Protein AF-A0A3M6V7F7-F1 (afdb_monomer)

InterPro domains:
  IPR000718 Peptidase M13 [PS51885] (1-190)
  IPR000718 Peptidase M13 [PTHR11733] (22-190)
  IPR018497 Peptidase M13, C-terminal domain [PF01431] (61-186)
  IPR018497 Peptidase M13, C-terminal domain [PR00786] (52-64)
  IPR018497 Peptidase M13, C-terminal domain [PR00786] (70-82)
  IPR018497 Peptidase M13, C-terminal domain [PR00786] (91-107)
  IPR018497 Peptidase M13, C-terminal domain [PR00786] (169-180)
  IPR024079 Metallopeptidase, catalytic domain superfamily [G3DSA:3.40.390.10] (6-190)

Sequence (190 aa):
MTNLIGYSTVSENFPYKLRGDALLADNMRIIMEHLFYRSVEQIGGLVNRNEWIETGAEAGAYYNPQMNQIVLPAGILQSPCFALEHHPARNFASTGHTIGHELIHGFDASGRYYDGDGNLRNWWSNDTANKFSQRADCFVKQYNSFAATSDVDQDKVLGYVDGSFTLNENIADNGGLKLSFNAYQTYMNK

Secondary structure (DSSP, 8-state):
-EEEEE--SSPP-------TTS-HHHHHHHHHHHHHHHHHHTTTS---TT--SS-TT-S--EEETTTTEEEEEGGGSSTTT--TTS-HHHHIIIIIHHHHHHHHHTTSTTGGGB-TTS-B---S-HHHHHHHHHHHHHHHHHHTTPEEE-SS-TT-EEEE--TTTTHHHHHHHHHHHHHHHHHHHHHHT-

Structure (mmCIF, N/CA/C/O backbone):
data_AF-A0A3M6V7F7-F1
#
_entry.id   AF-A0A3M6V7F7-F1
#
loop_
_atom_site.group_PDB
_atom_site.id
_atom_site.type_symbol
_atom_site.label_atom_id
_atom_site.label_alt_id
_atom_site.label_comp_id
_atom_site.label_asym_id
_atom_site.label_entity_id
_atom_site.label_seq_id
_atom_site.pdbx_PDB_ins_code
_atom_site.Cartn_x
_atom_site.Cartn_y
_atom_site.Cartn_z
_atom_site.occupancy
_atom_site.B_iso_or_equiv
_atom_site.auth_seq_id
_atom_site.auth_comp_id
_atom_site.auth_asym_id
_atom_site.auth_atom_id
_atom_site.pdbx_PDB_model_num
ATOM 1 N N . MET A 1 1 ? -11.724 3.546 -9.809 1.00 85.38 1 MET A N 1
ATOM 2 C CA . MET A 1 1 ? -10.586 2.742 -9.350 1.00 85.38 1 MET A CA 1
ATOM 3 C C . MET A 1 1 ? -10.331 1.629 -10.349 1.00 85.38 1 MET A C 1
ATOM 5 O O . MET A 1 1 ? -11.277 0.938 -10.720 1.00 85.38 1 MET A O 1
ATOM 9 N N . THR A 1 2 ? -9.099 1.529 -10.833 1.00 90.62 2 THR A N 1
ATOM 10 C CA . THR A 1 2 ? -8.638 0.519 -11.798 1.00 90.62 2 THR A CA 1
ATOM 11 C C . THR A 1 2 ? -7.978 -0.638 -11.049 1.00 90.62 2 THR A C 1
ATOM 13 O O . THR A 1 2 ? -7.318 -0.402 -10.044 1.00 90.62 2 THR A O 1
ATOM 16 N N . ASN A 1 3 ? -8.116 -1.874 -11.536 1.00 92.38 3 ASN A N 1
ATOM 17 C CA . ASN A 1 3 ? -7.538 -3.056 -10.888 1.00 92.38 3 ASN A CA 1
ATOM 18 C C . ASN A 1 3 ? -6.553 -3.736 -11.841 1.00 92.38 3 ASN A C 1
ATOM 20 O O . ASN A 1 3 ? -6.941 -4.096 -12.954 1.00 92.38 3 ASN A O 1
ATOM 24 N N . LEU A 1 4 ? -5.311 -3.942 -11.405 1.00 93.50 4 LEU A N 1
ATOM 25 C CA . LEU A 1 4 ? -4.300 -4.696 -12.148 1.00 93.50 4 LEU A CA 1
ATOM 26 C C . LEU A 1 4 ? -3.922 -5.955 -11.370 1.00 93.50 4 LEU A C 1
ATOM 28 O O . LEU A 1 4 ? -3.659 -5.889 -10.174 1.00 93.50 4 LEU A O 1
ATOM 32 N N . ILE A 1 5 ? -3.937 -7.113 -12.030 1.00 95.94 5 ILE A N 1
ATOM 33 C CA . ILE A 1 5 ? -3.812 -8.415 -11.363 1.00 95.94 5 ILE A CA 1
ATOM 34 C C . ILE A 1 5 ? -2.820 -9.287 -12.134 1.00 95.94 5 ILE A C 1
ATOM 36 O O . ILE A 1 5 ? -2.923 -9.423 -13.353 1.00 95.94 5 ILE A O 1
ATOM 40 N N . GLY A 1 6 ? -1.877 -9.901 -11.423 1.00 95.94 6 GLY A N 1
ATOM 41 C CA . GLY A 1 6 ? -0.860 -10.784 -11.980 1.00 95.94 6 GLY A CA 1
ATOM 42 C C . GLY A 1 6 ? 0.363 -10.024 -12.483 1.00 95.94 6 GLY A C 1
ATOM 43 O O . GLY A 1 6 ? 1.336 -9.855 -11.755 1.00 95.94 6 GLY A O 1
ATOM 44 N N . TYR A 1 7 ? 0.355 -9.604 -13.745 1.00 93.88 7 TYR A N 1
ATOM 45 C CA . TYR A 1 7 ? 1.536 -9.020 -14.382 1.00 93.88 7 TYR A CA 1
ATOM 46 C C . TYR A 1 7 ? 1.175 -7.996 -15.462 1.00 93.88 7 TYR A C 1
ATOM 48 O O . 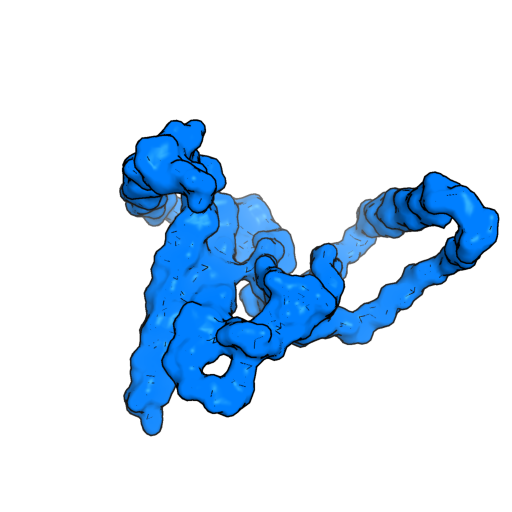TYR A 1 7 ? 0.081 -8.018 -16.031 1.00 93.88 7 TYR A O 1
ATOM 56 N N . SER A 1 8 ? 2.125 -7.108 -15.767 1.00 91.44 8 SER A N 1
ATOM 57 C CA . SER A 1 8 ? 2.001 -6.157 -16.872 1.00 91.44 8 SER A CA 1
ATOM 58 C C . SER A 1 8 ? 1.949 -6.877 -18.218 1.00 91.44 8 SER A C 1
ATOM 60 O O . SER A 1 8 ? 2.805 -7.700 -18.533 1.00 91.44 8 SER A O 1
ATOM 62 N N . THR A 1 9 ? 0.974 -6.529 -19.054 1.00 88.25 9 THR A N 1
ATOM 63 C CA . THR A 1 9 ? 0.890 -7.014 -20.441 1.00 88.25 9 THR A CA 1
ATOM 64 C C . THR A 1 9 ? 1.810 -6.249 -21.394 1.00 88.25 9 THR A C 1
ATOM 66 O O . THR A 1 9 ? 1.918 -6.606 -22.568 1.00 88.25 9 THR A O 1
ATOM 69 N N . VAL A 1 10 ? 2.476 -5.200 -20.907 1.00 85.81 10 VAL A N 1
ATOM 70 C CA . VAL A 1 10 ? 3.432 -4.403 -21.673 1.00 85.81 10 VAL A CA 1
ATOM 71 C C . VAL A 1 10 ? 4.816 -5.026 -21.536 1.00 85.81 10 VAL A C 1
ATOM 73 O O . VAL A 1 10 ? 5.321 -5.194 -20.429 1.00 85.81 10 VAL A O 1
ATOM 76 N N . SER A 1 11 ? 5.443 -5.348 -22.668 1.00 81.56 11 SER A N 1
ATOM 77 C CA . SER A 1 11 ? 6.836 -5.796 -22.679 1.00 81.56 11 SER A CA 1
ATOM 78 C C . SER A 1 11 ? 7.758 -4.628 -22.355 1.00 81.56 11 SER A C 1
ATOM 80 O O . SER A 1 11 ? 7.724 -3.603 -23.036 1.00 81.56 11 SER A O 1
ATOM 82 N N . GLU A 1 12 ? 8.635 -4.812 -21.375 1.00 81.50 12 GLU A N 1
ATOM 83 C CA . GLU A 1 12 ? 9.743 -3.890 -21.157 1.00 81.50 12 GLU A CA 1
ATOM 84 C C . GLU A 1 12 ? 10.876 -4.178 -22.144 1.00 81.50 12 GLU A C 1
ATOM 86 O O . GLU A 1 12 ? 11.135 -5.327 -22.512 1.00 81.50 12 GLU A O 1
ATOM 91 N N . ASN A 1 13 ? 11.536 -3.117 -22.597 1.00 85.00 13 ASN A N 1
ATOM 92 C CA . ASN A 1 13 ? 12.696 -3.201 -23.468 1.00 85.00 13 ASN A CA 1
ATOM 93 C C . ASN A 1 13 ? 13.911 -2.653 -22.722 1.00 85.00 13 ASN A C 1
ATOM 95 O O . ASN A 1 13 ? 13.896 -1.507 -22.280 1.00 85.00 13 ASN A O 1
ATOM 99 N N . PHE A 1 14 ? 14.968 -3.456 -22.631 1.00 90.19 14 PHE A N 1
ATOM 100 C CA . PHE A 1 14 ? 16.231 -3.077 -22.007 1.00 90.19 14 PHE A CA 1
ATOM 101 C C . PHE A 1 14 ? 17.299 -2.945 -23.100 1.00 90.19 14 PHE A C 1
ATOM 103 O O . PHE A 1 14 ? 17.910 -3.942 -23.489 1.00 90.19 14 PHE A O 1
ATOM 110 N N . PRO A 1 15 ? 17.539 -1.732 -23.634 1.00 92.44 15 PRO A N 1
ATOM 111 C CA . PRO A 1 15 ? 18.397 -1.512 -24.799 1.00 92.44 15 PRO A CA 1
ATOM 112 C C . PRO A 1 15 ? 19.898 -1.540 -24.453 1.00 92.44 15 PRO A C 1
ATOM 114 O O . PRO A 1 15 ? 20.706 -0.893 -25.116 1.00 92.44 15 PRO A O 1
ATOM 117 N N . TYR A 1 16 ? 20.291 -2.267 -23.407 1.00 93.94 16 TYR A N 1
ATOM 118 C CA . TYR A 1 16 ? 21.667 -2.364 -22.930 1.00 93.94 16 TYR A CA 1
ATOM 119 C C . TYR A 1 16 ? 22.090 -3.821 -22.741 1.00 93.94 16 TYR A C 1
ATOM 121 O O . TYR A 1 16 ? 21.273 -4.725 -22.580 1.00 93.94 16 TYR A O 1
ATOM 129 N N . LY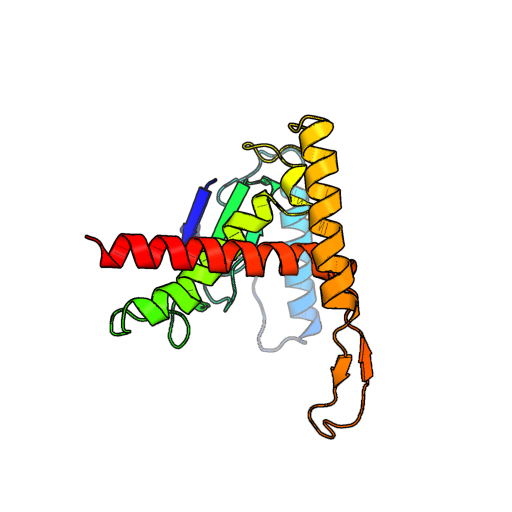S A 1 17 ? 23.404 -4.054 -22.764 1.00 94.81 17 LYS A N 1
ATOM 130 C CA . LYS A 1 17 ? 24.000 -5.373 -22.535 1.00 94.81 17 LYS A CA 1
ATOM 131 C C . LYS A 1 17 ? 24.828 -5.343 -21.264 1.00 94.81 17 LYS A C 1
ATOM 133 O O . LYS A 1 17 ? 25.751 -4.540 -21.149 1.00 94.81 17 LYS A O 1
ATOM 138 N N . LEU A 1 18 ? 24.513 -6.245 -20.343 1.00 96.38 18 LEU A N 1
ATOM 139 C CA . LEU A 1 18 ? 25.333 -6.497 -19.165 1.00 96.38 18 LEU A CA 1
ATOM 140 C C . LEU A 1 18 ? 26.423 -7.511 -19.506 1.00 96.38 18 LEU A C 1
ATOM 142 O O . LEU A 1 18 ? 26.241 -8.379 -20.363 1.00 96.38 18 LEU A O 1
ATOM 146 N N . ARG A 1 19 ? 27.564 -7.394 -18.833 1.00 96.62 19 ARG A N 1
ATOM 147 C CA . ARG A 1 19 ? 28.724 -8.258 -19.051 1.00 96.62 19 ARG A CA 1
ATOM 148 C C . ARG A 1 19 ? 29.002 -9.093 -17.810 1.00 96.62 19 ARG A C 1
ATOM 150 O O . ARG A 1 19 ? 29.191 -8.537 -16.732 1.00 96.62 19 ARG A O 1
ATOM 157 N N . GLY A 1 20 ? 29.035 -10.417 -17.965 1.00 96.69 20 GLY A N 1
ATOM 158 C CA . GLY A 1 20 ? 29.302 -11.344 -16.857 1.00 96.69 20 GLY A CA 1
ATOM 159 C C . GLY A 1 20 ? 30.744 -11.297 -16.339 1.00 96.69 20 GLY A C 1
ATOM 160 O O . GLY A 1 20 ? 30.995 -11.713 -15.216 1.00 96.69 20 GLY A O 1
ATOM 161 N N . ASP A 1 21 ? 31.677 -10.774 -17.140 1.00 96.94 21 ASP A N 1
ATOM 162 C CA . ASP A 1 21 ? 33.097 -10.600 -16.811 1.00 96.94 21 ASP A CA 1
ATOM 163 C C . ASP A 1 21 ? 33.439 -9.192 -16.284 1.00 96.94 21 ASP A C 1
ATOM 165 O O . ASP A 1 21 ? 34.589 -8.925 -15.939 1.00 96.94 21 ASP A O 1
ATOM 169 N N . ALA A 1 22 ? 32.468 -8.273 -16.239 1.00 96.88 22 ALA A N 1
ATOM 170 C CA . ALA A 1 22 ? 32.670 -6.911 -15.749 1.00 96.88 22 ALA A CA 1
ATOM 171 C C . ALA A 1 22 ? 32.524 -6.811 -14.225 1.00 96.88 22 ALA A C 1
ATOM 173 O O . ALA A 1 22 ? 31.894 -7.651 -13.580 1.00 96.88 22 ALA A O 1
ATOM 174 N N . LEU A 1 23 ? 33.052 -5.728 -13.647 1.00 97.75 23 LEU A N 1
ATOM 175 C CA . LEU A 1 23 ? 32.772 -5.398 -12.253 1.00 97.75 23 LEU A CA 1
ATOM 176 C C . LEU A 1 23 ? 31.276 -5.114 -12.081 1.00 97.75 23 LEU A C 1
ATOM 178 O O . LEU A 1 23 ? 30.647 -4.483 -12.933 1.00 97.75 23 LEU A O 1
ATOM 182 N N . LEU A 1 24 ? 30.714 -5.511 -10.935 1.00 97.50 24 LEU A N 1
ATOM 183 C CA . LEU A 1 24 ? 29.312 -5.237 -10.606 1.00 97.50 24 LEU A CA 1
ATOM 184 C C . LEU A 1 24 ? 28.980 -3.742 -10.743 1.00 97.50 24 LEU A C 1
ATOM 186 O O . LEU A 1 24 ? 27.943 -3.393 -11.299 1.00 97.50 24 LEU A O 1
ATOM 190 N N . ALA A 1 25 ? 29.893 -2.867 -10.310 1.00 98.00 25 ALA A N 1
ATOM 191 C CA . ALA A 1 25 ? 29.731 -1.419 -10.399 1.00 98.00 25 ALA A CA 1
ATOM 192 C C . ALA A 1 25 ? 29.558 -0.912 -11.844 1.00 98.00 25 ALA A C 1
ATOM 194 O O . ALA A 1 25 ? 28.788 0.020 -12.070 1.00 98.00 25 ALA A O 1
ATOM 195 N N . ASP A 1 26 ? 30.212 -1.539 -12.828 1.00 97.88 26 ASP A N 1
ATOM 196 C CA . ASP A 1 26 ? 30.065 -1.156 -14.235 1.00 97.88 26 ASP A CA 1
ATOM 197 C C . ASP A 1 26 ? 28.666 -1.493 -14.754 1.00 97.88 26 ASP A C 1
ATOM 199 O O . ASP A 1 26 ? 28.012 -0.654 -15.372 1.00 97.88 26 ASP A O 1
ATOM 203 N N . ASN A 1 27 ? 28.181 -2.701 -14.451 1.00 97.94 27 ASN A N 1
ATOM 204 C CA . ASN A 1 27 ? 26.827 -3.124 -14.808 1.00 97.94 27 ASN A CA 1
ATOM 205 C C . ASN A 1 27 ? 25.765 -2.275 -14.085 1.00 97.94 27 ASN A C 1
ATOM 207 O O . ASN A 1 27 ? 24.790 -1.858 -14.707 1.00 97.94 27 ASN A O 1
ATOM 211 N N . MET A 1 28 ? 25.967 -1.961 -12.801 1.00 97.69 28 MET A N 1
ATOM 212 C CA . MET A 1 28 ? 25.067 -1.080 -12.047 1.00 97.69 28 MET A CA 1
ATOM 213 C C . MET A 1 28 ? 25.021 0.328 -12.640 1.00 97.69 28 MET A C 1
ATOM 215 O O . MET A 1 28 ? 23.940 0.892 -12.764 1.00 97.69 28 MET A O 1
ATOM 219 N N . ARG A 1 29 ? 26.164 0.887 -13.058 1.00 97.75 29 ARG A N 1
ATOM 220 C CA . ARG A 1 29 ? 26.208 2.204 -13.706 1.00 97.75 29 ARG A CA 1
ATOM 221 C C . ARG A 1 29 ? 25.360 2.237 -14.978 1.00 97.75 29 ARG A C 1
ATOM 223 O O . ARG A 1 29 ? 24.594 3.178 -15.144 1.00 97.75 29 ARG A O 1
ATOM 230 N N . ILE A 1 30 ? 25.449 1.204 -15.821 1.00 97.31 30 ILE A N 1
ATOM 231 C CA . ILE A 1 30 ? 24.635 1.077 -17.044 1.00 97.31 30 ILE A CA 1
ATOM 232 C C . ILE A 1 30 ? 23.136 1.078 -16.710 1.00 97.31 30 ILE A C 1
ATOM 234 O O . ILE A 1 30 ? 22.363 1.793 -17.345 1.00 97.31 30 ILE A O 1
ATOM 238 N N . ILE A 1 31 ? 22.726 0.302 -15.700 1.00 96.25 31 ILE A N 1
ATOM 239 C CA . ILE A 1 31 ? 21.320 0.218 -15.274 1.00 96.25 31 ILE A CA 1
ATOM 240 C C . ILE A 1 31 ? 20.837 1.573 -14.750 1.00 96.25 31 ILE A C 1
ATOM 242 O O . ILE A 1 31 ? 19.797 2.063 -15.182 1.00 96.25 31 ILE A O 1
ATOM 246 N N . MET A 1 32 ? 21.597 2.201 -13.850 1.00 96.88 32 MET A N 1
ATOM 247 C CA . MET A 1 32 ? 21.218 3.483 -13.249 1.00 96.88 32 MET A CA 1
ATOM 248 C C . MET A 1 32 ? 21.133 4.603 -14.289 1.00 96.88 32 MET A C 1
ATOM 250 O O . MET A 1 32 ? 20.220 5.423 -14.225 1.00 96.88 32 MET A O 1
ATOM 254 N N . GLU A 1 33 ? 22.042 4.622 -15.265 1.00 96.56 33 GLU A N 1
ATOM 255 C CA . GLU A 1 33 ? 22.004 5.573 -16.377 1.00 96.56 33 GLU A CA 1
ATOM 256 C C . GLU A 1 33 ? 20.747 5.378 -17.237 1.00 96.56 33 GLU A C 1
ATOM 258 O O . GLU A 1 33 ? 20.043 6.344 -17.530 1.00 96.56 33 GLU A O 1
ATOM 263 N N . HIS A 1 34 ? 20.402 4.130 -17.572 1.00 95.31 34 HIS A N 1
ATOM 264 C CA . HIS A 1 34 ? 19.172 3.832 -18.306 1.00 95.31 34 HIS A CA 1
ATOM 265 C C . HIS A 1 34 ? 17.910 4.251 -17.536 1.00 95.31 34 HIS A C 1
ATOM 267 O O . HIS A 1 34 ? 17.039 4.903 -18.110 1.00 95.31 34 HIS A O 1
ATOM 273 N N . LEU A 1 35 ? 17.812 3.911 -16.245 1.00 94.06 35 LEU A N 1
ATOM 274 C CA . LEU A 1 35 ? 16.662 4.276 -15.409 1.00 94.06 35 LEU A CA 1
ATOM 275 C C . LEU A 1 35 ? 16.512 5.795 -15.278 1.00 94.06 35 LEU A C 1
ATOM 277 O O . LEU A 1 35 ? 15.396 6.308 -15.319 1.00 94.06 35 LEU A O 1
ATOM 281 N N . PHE A 1 36 ? 17.627 6.522 -15.168 1.00 96.12 36 PHE A N 1
ATOM 282 C CA . PHE A 1 36 ? 17.612 7.980 -15.148 1.00 96.12 36 PHE A CA 1
ATOM 283 C C . PHE A 1 36 ? 17.034 8.555 -16.446 1.00 96.12 36 PHE A C 1
ATOM 285 O O . PHE A 1 36 ? 16.079 9.330 -16.395 1.00 96.12 36 PHE A O 1
ATOM 292 N N . TYR A 1 37 ? 17.569 8.161 -17.607 1.00 95.38 37 TYR A N 1
ATOM 293 C CA . TYR A 1 37 ? 17.092 8.693 -18.885 1.00 95.38 37 TYR A CA 1
ATOM 294 C C . TYR A 1 37 ? 15.646 8.288 -19.186 1.00 95.38 37 TYR A C 1
ATOM 296 O O . TYR A 1 37 ? 14.883 9.143 -19.625 1.00 95.38 37 TYR A O 1
ATOM 304 N N . ARG A 1 38 ? 15.229 7.056 -18.856 1.00 91.88 38 ARG A N 1
ATOM 305 C CA . ARG A 1 38 ? 13.825 6.619 -18.971 1.00 91.88 38 ARG A CA 1
ATOM 306 C C . ARG A 1 38 ? 12.886 7.546 -18.193 1.00 91.88 38 ARG A C 1
ATOM 308 O O . ARG A 1 38 ? 11.866 7.959 -18.733 1.00 91.88 38 ARG A O 1
ATOM 315 N N . SER A 1 39 ? 13.233 7.908 -16.957 1.00 92.75 39 SER A N 1
ATOM 316 C CA . SER A 1 39 ? 12.431 8.837 -16.146 1.00 92.75 39 SER A CA 1
ATOM 317 C C . SER A 1 39 ? 12.417 10.258 -16.718 1.00 92.75 39 SER A C 1
ATOM 319 O O . SER A 1 39 ? 11.383 10.922 -16.707 1.00 92.75 39 SER A O 1
ATOM 321 N N . VAL A 1 40 ? 13.548 10.739 -17.245 1.00 96.31 40 VAL A N 1
ATOM 322 C CA . VAL A 1 40 ? 13.635 12.074 -17.863 1.00 96.31 40 VAL A CA 1
ATOM 323 C C . VAL A 1 40 ? 12.811 12.153 -19.153 1.00 96.31 40 VAL A C 1
ATOM 325 O O . VAL A 1 40 ? 12.141 13.158 -19.379 1.00 96.31 40 VAL A O 1
ATOM 328 N N . GLU A 1 41 ? 12.803 11.103 -19.975 1.00 93.81 41 GLU A N 1
ATOM 329 C CA . GLU A 1 41 ? 12.034 11.035 -21.228 1.00 93.81 41 GLU A CA 1
ATOM 330 C C . GLU A 1 41 ? 10.513 11.103 -21.020 1.00 93.81 41 GLU A C 1
ATOM 332 O O . GLU A 1 41 ? 9.784 11.491 -21.933 1.00 93.81 41 GLU A O 1
ATOM 337 N N . GLN A 1 42 ? 10.018 10.774 -19.823 1.00 92.31 42 GLN A N 1
ATOM 338 C CA . GLN A 1 42 ? 8.595 10.896 -19.491 1.00 92.31 42 GLN A CA 1
ATOM 339 C C . GLN A 1 42 ? 8.147 12.357 -19.302 1.00 92.31 42 GLN A C 1
ATOM 341 O O . GLN A 1 42 ? 6.951 12.652 -19.383 1.00 92.31 42 GLN A O 1
ATOM 346 N N . ILE A 1 43 ? 9.072 13.295 -19.062 1.00 95.69 43 ILE A N 1
ATOM 347 C CA . ILE A 1 43 ? 8.742 14.702 -18.805 1.00 95.69 43 ILE A CA 1
ATOM 348 C C . ILE A 1 43 ? 8.124 15.339 -20.056 1.00 95.69 43 ILE A C 1
ATOM 350 O O . ILE A 1 43 ? 8.705 15.339 -21.138 1.00 95.69 43 ILE A O 1
ATOM 354 N N . GLY A 1 44 ? 6.937 15.930 -19.895 1.00 95.75 44 GLY A N 1
ATOM 355 C CA . GLY A 1 44 ? 6.175 16.533 -20.995 1.00 95.75 44 GLY A CA 1
ATOM 356 C C . GLY A 1 44 ? 5.371 15.529 -21.830 1.00 95.75 44 GLY A C 1
ATOM 357 O O . GLY A 1 44 ? 4.618 15.947 -22.709 1.00 95.75 44 GLY A O 1
ATOM 358 N N . GLY A 1 45 ? 5.491 14.229 -21.543 1.00 93.94 45 GLY A N 1
ATOM 359 C CA . GLY A 1 45 ? 4.660 13.175 -22.113 1.00 93.94 45 GLY A CA 1
ATOM 360 C C . GLY A 1 45 ? 3.309 13.019 -21.409 1.00 93.94 45 GLY A C 1
ATOM 361 O O . GLY A 1 45 ? 3.012 13.662 -20.401 1.00 93.94 45 GLY A O 1
ATOM 362 N N . LEU A 1 46 ? 2.470 12.134 -21.954 1.00 92.06 46 LEU A N 1
ATOM 363 C CA . LEU A 1 46 ? 1.226 11.722 -21.306 1.00 92.06 46 LEU A CA 1
ATOM 364 C C . LEU A 1 46 ? 1.504 10.671 -20.230 1.00 92.06 46 LEU A C 1
ATOM 366 O O . LEU A 1 46 ? 2.344 9.791 -20.402 1.00 92.06 46 LEU A O 1
ATOM 370 N N . VAL A 1 47 ? 0.726 10.725 -19.152 1.00 89.62 47 VAL A N 1
ATOM 371 C CA . VAL A 1 47 ? 0.778 9.740 -18.071 1.00 89.62 47 VAL A CA 1
ATOM 372 C C . VAL A 1 47 ? 0.240 8.390 -18.551 1.00 89.62 47 VAL A C 1
ATOM 374 O O . VAL A 1 47 ? -0.917 8.288 -18.972 1.00 89.62 47 VAL A O 1
ATOM 377 N N . ASN A 1 48 ? 1.051 7.336 -18.435 1.00 87.94 48 ASN A N 1
ATOM 378 C CA . ASN A 1 48 ? 0.606 5.967 -18.671 1.00 87.94 48 ASN A CA 1
ATOM 379 C C . ASN A 1 48 ? -0.114 5.411 -17.432 1.00 87.94 48 ASN A C 1
ATOM 381 O O . ASN A 1 48 ? 0.510 4.921 -16.497 1.00 87.94 48 ASN A O 1
ATOM 385 N N . ARG A 1 49 ? -1.450 5.427 -17.443 1.00 86.94 49 ARG A N 1
ATOM 386 C CA . ARG A 1 49 ? -2.278 4.931 -16.324 1.00 86.94 49 ARG A CA 1
ATOM 387 C C . ARG A 1 49 ? -2.287 3.402 -16.153 1.00 86.94 49 ARG A C 1
ATOM 389 O O . ARG A 1 49 ? -2.902 2.903 -15.214 1.00 86.94 49 ARG A O 1
ATOM 396 N N . ASN A 1 50 ? -1.631 2.665 -17.050 1.00 87.19 50 ASN A N 1
ATOM 397 C CA . ASN A 1 50 ? -1.468 1.210 -16.971 1.00 87.19 50 ASN A CA 1
ATOM 398 C C . ASN A 1 50 ? -0.046 0.801 -16.547 1.00 87.19 50 ASN A C 1
ATOM 400 O O . ASN A 1 50 ? 0.292 -0.379 -16.627 1.00 87.19 50 ASN A O 1
ATOM 404 N N . GLU A 1 51 ? 0.803 1.759 -16.167 1.00 88.06 51 GLU A N 1
ATOM 405 C CA . GLU A 1 51 ? 2.155 1.474 -15.691 1.00 88.06 51 GLU A CA 1
ATOM 406 C C . GLU A 1 51 ? 2.125 0.827 -14.302 1.00 88.06 51 GLU A C 1
ATOM 408 O O . GLU A 1 51 ? 1.376 1.239 -13.417 1.00 88.06 51 GLU A O 1
ATOM 413 N N . TRP A 1 52 ? 2.955 -0.199 -14.131 1.00 92.38 52 TRP A N 1
ATOM 414 C CA . TRP A 1 52 ? 3.179 -0.860 -12.853 1.00 92.38 52 TRP A CA 1
ATOM 415 C C . TRP A 1 52 ? 4.415 -0.246 -12.191 1.00 92.38 52 TRP A C 1
ATOM 417 O O . TRP A 1 52 ? 5.402 0.021 -12.875 1.00 92.38 52 TRP A O 1
ATOM 427 N N . ILE A 1 53 ? 4.373 -0.045 -10.874 1.00 89.38 53 ILE A N 1
ATOM 428 C CA . ILE A 1 53 ? 5.529 0.421 -10.090 1.00 89.38 53 ILE A CA 1
ATOM 429 C C . ILE A 1 53 ? 6.404 -0.771 -9.676 1.00 89.38 53 ILE A C 1
ATOM 431 O O . ILE A 1 53 ? 7.616 -0.638 -9.529 1.00 89.38 53 ILE A O 1
ATOM 435 N N . GLU A 1 54 ? 5.793 -1.949 -9.544 1.00 90.00 54 GLU A N 1
ATOM 436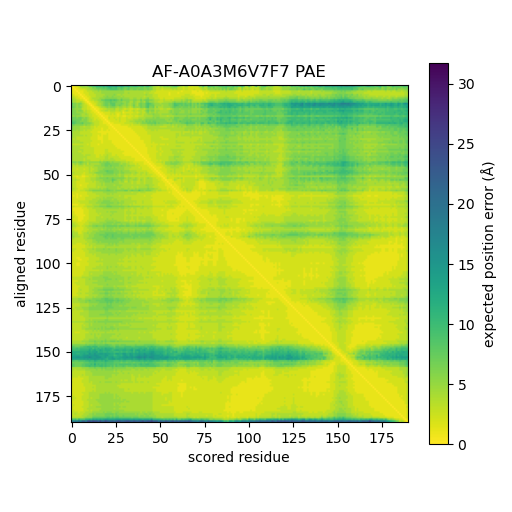 C CA . GLU A 1 54 ? 6.445 -3.186 -9.122 1.00 90.00 54 GLU A CA 1
ATOM 437 C C . GLU A 1 54 ? 6.308 -4.281 -10.183 1.00 90.00 54 GLU A C 1
ATOM 439 O O . GLU A 1 54 ? 5.432 -4.252 -11.051 1.00 90.00 54 GLU A O 1
ATOM 444 N N . THR A 1 55 ? 7.187 -5.281 -10.116 1.00 92.06 55 THR A N 1
ATOM 445 C CA . THR A 1 55 ? 7.131 -6.427 -11.030 1.00 92.06 55 THR A CA 1
ATOM 446 C C . THR A 1 55 ? 6.037 -7.411 -10.616 1.00 92.06 55 THR A C 1
ATOM 448 O O . THR A 1 55 ? 5.673 -7.506 -9.448 1.00 92.06 55 THR A O 1
ATOM 451 N N . GLY A 1 56 ? 5.575 -8.247 -11.552 1.00 94.12 56 GLY A N 1
ATOM 452 C CA . GLY A 1 56 ? 4.624 -9.320 -11.235 1.00 94.12 56 GLY A CA 1
ATOM 453 C C . GLY A 1 56 ? 5.163 -10.387 -10.267 1.00 94.12 56 GLY A C 1
ATOM 454 O O . GLY A 1 56 ? 4.380 -11.187 -9.762 1.00 94.12 56 GLY A O 1
ATOM 455 N N . ALA A 1 57 ? 6.476 -10.418 -10.012 1.00 95.19 57 ALA A N 1
ATOM 456 C CA . ALA A 1 57 ? 7.102 -11.349 -9.074 1.00 95.19 57 ALA A CA 1
ATOM 457 C C . ALA A 1 57 ? 7.050 -10.869 -7.613 1.00 95.19 57 ALA A C 1
ATOM 459 O O . ALA A 1 57 ? 7.394 -11.645 -6.723 1.00 95.19 57 ALA A O 1
ATOM 460 N N . GLU A 1 58 ? 6.637 -9.624 -7.368 1.00 95.81 58 GLU A N 1
ATOM 461 C CA . GLU A 1 58 ? 6.591 -9.049 -6.027 1.00 95.81 58 GLU A CA 1
ATOM 462 C C . GLU A 1 58 ? 5.580 -9.783 -5.136 1.00 95.81 58 GLU A C 1
ATOM 464 O O . GLU A 1 58 ? 4.491 -10.161 -5.577 1.00 95.81 58 GLU A O 1
ATOM 469 N N . ALA A 1 59 ? 5.942 -10.001 -3.873 1.00 94.44 59 ALA A N 1
ATOM 470 C CA . ALA A 1 59 ? 5.093 -10.672 -2.890 1.00 94.44 59 ALA A CA 1
ATOM 471 C C . ALA A 1 59 ? 4.355 -9.639 -2.027 1.00 94.44 59 ALA A C 1
ATOM 473 O O . ALA A 1 59 ? 4.335 -9.734 -0.801 1.00 94.44 59 ALA A O 1
ATOM 474 N N . GLY A 1 60 ? 3.761 -8.649 -2.691 1.00 93.38 60 GLY A N 1
ATOM 475 C CA . GLY A 1 60 ? 3.078 -7.515 -2.082 1.00 93.38 60 GLY A CA 1
ATOM 476 C C . GLY A 1 60 ? 1.807 -7.136 -2.834 1.00 93.38 60 GLY A C 1
ATOM 477 O O . GLY A 1 60 ? 1.355 -7.844 -3.734 1.00 93.38 60 GLY A O 1
ATOM 478 N N . ALA A 1 61 ? 1.220 -6.018 -2.443 1.00 97.19 61 ALA A N 1
ATOM 479 C CA . ALA A 1 61 ? 0.167 -5.324 -3.165 1.00 97.19 61 ALA A CA 1
ATOM 4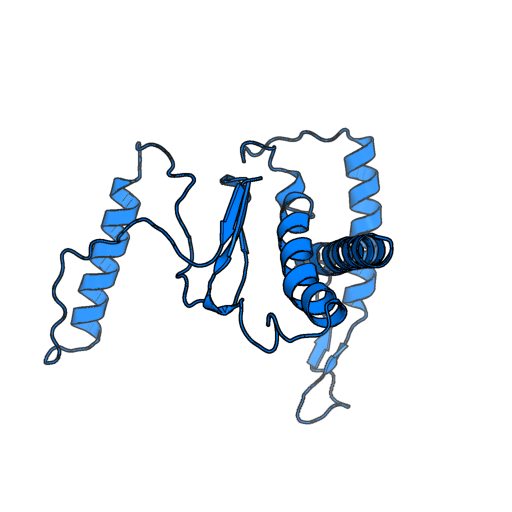80 C C . ALA A 1 61 ? 0.340 -3.827 -2.897 1.00 97.19 61 ALA A C 1
ATOM 482 O O . ALA A 1 61 ? 1.023 -3.450 -1.945 1.00 97.19 61 ALA A O 1
ATOM 483 N N . TYR A 1 62 ? -0.239 -2.987 -3.751 1.00 97.06 62 TYR A N 1
ATOM 484 C CA . TYR A 1 62 ? -0.190 -1.549 -3.520 1.00 97.06 62 TYR A CA 1
ATOM 485 C C . TYR A 1 62 ? -1.387 -0.810 -4.113 1.00 97.06 62 TYR A C 1
ATOM 487 O O . TYR A 1 62 ? -1.996 -1.225 -5.110 1.00 97.06 62 TYR A O 1
ATOM 495 N N . TYR A 1 63 ? -1.645 0.361 -3.540 1.00 97.44 63 TYR A N 1
ATOM 496 C CA . TYR A 1 63 ? -2.517 1.389 -4.076 1.00 97.44 63 TYR A CA 1
ATOM 497 C C . TYR A 1 63 ? -1.713 2.585 -4.594 1.00 97.44 63 TYR A C 1
ATOM 499 O O . TYR A 1 63 ? -0.852 3.134 -3.909 1.00 97.44 63 TYR A O 1
ATOM 507 N N . ASN A 1 64 ? -2.035 3.041 -5.805 1.00 96.06 64 ASN A N 1
ATOM 508 C CA . ASN A 1 64 ? -1.507 4.281 -6.362 1.00 96.06 64 ASN A CA 1
ATOM 509 C C . ASN A 1 64 ? -2.608 5.360 -6.405 1.00 96.06 64 ASN A C 1
ATOM 511 O O . ASN A 1 64 ? -3.540 5.239 -7.212 1.00 96.06 64 ASN A O 1
ATOM 515 N N . PRO A 1 65 ? -2.492 6.452 -5.620 1.00 95.50 65 PRO A N 1
ATOM 516 C CA . PRO A 1 65 ? -3.495 7.514 -5.595 1.00 95.50 65 PRO A CA 1
ATOM 517 C C . PRO A 1 65 ? -3.592 8.304 -6.902 1.00 95.50 65 PRO A C 1
ATOM 519 O O . PRO A 1 65 ? -4.692 8.661 -7.313 1.00 95.50 65 PRO A O 1
ATOM 522 N N . GLN A 1 66 ? -2.476 8.544 -7.595 1.00 93.62 66 GLN A N 1
ATOM 523 C CA . GLN A 1 66 ? -2.447 9.353 -8.822 1.00 93.62 66 GLN A CA 1
ATOM 524 C C . GLN A 1 66 ? -3.097 8.634 -10.011 1.00 93.62 66 GLN A C 1
ATOM 526 O O . GLN A 1 66 ? -3.643 9.274 -10.910 1.00 93.62 66 GLN A O 1
ATOM 531 N N . MET A 1 67 ? -3.073 7.299 -10.005 1.00 94.25 67 MET A N 1
ATOM 532 C CA . MET A 1 67 ? -3.767 6.479 -11.005 1.00 94.25 67 MET A CA 1
ATOM 533 C C . MET A 1 67 ? -5.130 5.978 -10.520 1.00 94.25 67 MET A C 1
ATOM 535 O O . MET A 1 67 ? -5.878 5.420 -11.324 1.00 94.25 67 MET A O 1
ATOM 539 N N . ASN A 1 68 ? -5.456 6.185 -9.236 1.00 95.31 68 ASN A N 1
ATOM 540 C CA . ASN A 1 68 ? -6.586 5.575 -8.537 1.00 95.31 68 ASN A CA 1
ATOM 541 C C . ASN A 1 68 ? -6.676 4.073 -8.852 1.00 95.31 68 ASN A C 1
ATOM 543 O O . ASN A 1 68 ? -7.635 3.600 -9.475 1.00 95.31 68 ASN A O 1
ATOM 547 N N . GLN A 1 69 ? -5.626 3.337 -8.498 1.00 94.75 69 GLN A N 1
ATOM 548 C CA . GLN A 1 69 ? -5.436 1.956 -8.926 1.00 94.75 69 GLN A CA 1
ATOM 549 C C . GLN A 1 69 ? -4.952 1.069 -7.788 1.00 94.75 69 GLN A C 1
ATOM 551 O O . GLN A 1 69 ? -4.043 1.461 -7.066 1.00 94.75 69 GLN A O 1
ATOM 556 N N . ILE A 1 70 ? -5.523 -0.131 -7.691 1.00 96.12 70 ILE A N 1
ATOM 557 C CA . ILE A 1 70 ? -4.994 -1.220 -6.865 1.00 96.12 70 ILE A CA 1
ATOM 558 C C . ILE A 1 70 ? -4.272 -2.231 -7.756 1.00 96.12 70 ILE A C 1
ATOM 560 O O . ILE A 1 70 ? -4.738 -2.547 -8.860 1.00 96.12 70 ILE A O 1
ATOM 564 N N . VAL A 1 71 ? -3.141 -2.740 -7.283 1.00 96.38 71 VAL A N 1
ATOM 565 C CA . VAL A 1 71 ? -2.305 -3.684 -8.025 1.00 96.38 71 VAL A CA 1
ATOM 566 C C . VAL A 1 71 ? -1.984 -4.889 -7.155 1.00 96.38 71 VAL A C 1
ATOM 568 O O . VAL A 1 71 ? -1.527 -4.751 -6.025 1.00 96.38 71 VAL A O 1
ATOM 571 N N . LEU A 1 72 ? -2.246 -6.079 -7.695 1.00 97.06 72 LEU A N 1
ATOM 572 C CA . LEU A 1 72 ? -1.960 -7.364 -7.067 1.00 97.06 72 LEU A CA 1
ATOM 573 C C . LEU A 1 72 ? -1.038 -8.177 -7.983 1.00 97.06 72 LEU A C 1
ATOM 575 O O . LEU A 1 72 ? -1.536 -8.882 -8.867 1.00 97.06 72 LEU A O 1
ATOM 579 N N . PRO A 1 73 ? 0.289 -8.077 -7.813 1.00 97.06 73 PRO A N 1
ATOM 580 C CA . PRO A 1 73 ? 1.269 -8.921 -8.490 1.00 97.06 73 PRO A CA 1
ATOM 581 C C . PRO A 1 73 ? 0.975 -10.423 -8.380 1.00 97.06 73 PRO A C 1
ATOM 583 O O . PRO A 1 73 ? 0.343 -10.899 -7.443 1.00 97.06 73 PRO A O 1
ATOM 586 N N . ALA A 1 74 ? 1.466 -11.216 -9.328 1.00 97.06 74 ALA A N 1
ATOM 587 C CA . ALA A 1 74 ? 1.305 -12.668 -9.304 1.00 97.06 74 ALA A CA 1
ATOM 588 C C . ALA A 1 74 ? 1.985 -13.297 -8.073 1.00 97.06 74 ALA A C 1
ATOM 590 O O . ALA A 1 74 ? 1.513 -14.315 -7.570 1.00 97.06 74 ALA A O 1
ATOM 591 N N . GLY A 1 75 ? 3.056 -12.675 -7.567 1.00 97.00 75 GLY A N 1
ATOM 592 C CA . GLY A 1 75 ? 3.813 -13.144 -6.409 1.00 97.00 75 GLY A CA 1
ATOM 593 C C . GLY A 1 75 ? 3.024 -13.186 -5.093 1.00 97.00 75 GLY A C 1
ATOM 594 O O . GLY A 1 75 ? 3.298 -14.068 -4.284 1.00 97.00 75 GLY A O 1
ATOM 595 N N . ILE A 1 76 ? 2.007 -12.340 -4.874 1.00 96.81 76 ILE A N 1
ATOM 596 C CA . ILE A 1 76 ? 1.128 -12.441 -3.684 1.00 96.81 76 ILE A CA 1
ATOM 597 C C . ILE A 1 76 ? -0.005 -13.468 -3.877 1.00 96.81 76 ILE A C 1
ATOM 599 O O . ILE A 1 76 ? -0.600 -13.954 -2.914 1.00 96.81 76 ILE A O 1
ATOM 603 N N . LEU A 1 77 ? -0.319 -13.844 -5.121 1.00 96.81 77 LEU A N 1
ATOM 604 C CA . LEU A 1 77 ? -1.460 -14.700 -5.474 1.00 96.81 77 LEU A CA 1
ATOM 605 C C . LEU A 1 77 ? -1.120 -16.196 -5.387 1.00 96.81 77 LEU A C 1
ATOM 607 O O . LEU A 1 77 ? -1.407 -16.977 -6.295 1.00 96.81 77 LEU A O 1
ATOM 611 N N . GLN A 1 78 ? -0.518 -16.594 -4.271 1.00 96.81 78 GLN A N 1
ATOM 612 C CA . GLN A 1 78 ? -0.121 -17.969 -3.975 1.00 96.81 78 GLN A CA 1
ATOM 613 C C . GLN A 1 78 ? -0.301 -18.295 -2.488 1.00 96.81 78 GLN A C 1
ATOM 615 O O . GLN A 1 78 ? -0.560 -17.414 -1.666 1.00 96.81 78 GLN A O 1
ATOM 620 N N . SER A 1 79 ? -0.173 -19.571 -2.120 1.00 95.50 79 SER A N 1
ATOM 621 C CA . SER A 1 79 ? -0.256 -20.007 -0.722 1.00 95.50 79 SER A CA 1
ATOM 622 C C . SER A 1 79 ? 0.883 -19.386 0.109 1.00 95.50 79 SER A C 1
ATOM 624 O O . SER A 1 79 ? 2.013 -19.345 -0.375 1.00 95.50 79 SER A O 1
ATOM 626 N N . PRO A 1 80 ? 0.632 -18.913 1.349 1.00 94.06 80 PRO A N 1
ATOM 627 C CA . PRO A 1 80 ? -0.585 -19.086 2.153 1.00 94.06 80 PRO A CA 1
ATOM 628 C C . PRO A 1 80 ? -1.709 -18.078 1.875 1.00 94.06 80 PRO A C 1
ATOM 630 O O . PRO A 1 80 ? -2.797 -18.251 2.432 1.00 94.06 80 PRO A O 1
ATOM 633 N N . CYS A 1 81 ? -1.467 -17.064 1.044 1.00 95.69 81 CYS A N 1
ATOM 634 C CA . CYS A 1 81 ? -2.381 -15.947 0.829 1.00 95.69 81 CYS A CA 1
ATOM 635 C C . CYS A 1 81 ? -3.604 -16.333 -0.015 1.00 95.69 81 CYS A C 1
ATOM 637 O O . CYS A 1 81 ? -4.741 -16.111 0.400 1.00 95.69 81 CYS A O 1
ATOM 639 N N . PHE A 1 82 ? -3.376 -16.980 -1.159 1.00 97.44 82 PHE A N 1
ATOM 640 C CA . PHE A 1 82 ? -4.421 -17.404 -2.087 1.00 97.44 82 PHE A CA 1
ATOM 641 C C . PHE A 1 82 ? -4.189 -18.826 -2.592 1.00 97.44 82 PHE A C 1
ATOM 643 O O . PHE A 1 82 ? -3.090 -19.160 -3.028 1.00 97.44 82 PHE A O 1
ATOM 650 N N . ALA A 1 83 ? -5.236 -19.648 -2.601 1.00 97.31 83 ALA A N 1
ATOM 651 C CA . ALA A 1 83 ? -5.242 -20.887 -3.373 1.00 97.31 83 ALA A CA 1
ATOM 652 C C . ALA A 1 83 ? -6.677 -21.305 -3.713 1.00 97.31 83 ALA A C 1
ATOM 654 O O . ALA A 1 83 ? -7.597 -21.075 -2.925 1.00 97.31 83 ALA A O 1
ATOM 655 N N . LEU A 1 84 ? -6.894 -21.927 -4.8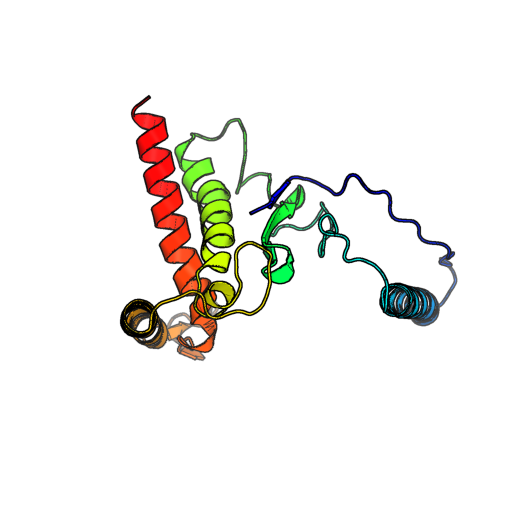73 1.00 95.44 84 LEU A N 1
ATOM 656 C CA . LEU A 1 84 ? -8.240 -22.332 -5.306 1.00 95.44 84 LEU A CA 1
ATOM 657 C C . LEU A 1 84 ? -8.823 -23.441 -4.419 1.00 95.44 84 LEU A C 1
ATOM 659 O O . LEU A 1 84 ? -10.035 -23.528 -4.245 1.00 95.44 84 LEU A O 1
ATOM 663 N N . GLU A 1 85 ? -7.958 -24.266 -3.840 1.00 96.75 85 GLU A N 1
ATOM 664 C CA . GLU A 1 85 ? -8.283 -25.366 -2.939 1.00 96.75 85 GLU A CA 1
ATOM 665 C C . GLU A 1 85 ? -8.512 -24.930 -1.485 1.00 96.75 85 GLU A C 1
ATOM 667 O O . GLU A 1 85 ? -8.971 -25.725 -0.661 1.00 96.75 85 GLU A O 1
ATOM 672 N N . HIS A 1 86 ? -8.188 -23.683 -1.132 1.00 96.38 86 HIS A N 1
ATOM 673 C CA . HIS A 1 86 ? -8.440 -23.178 0.210 1.00 96.38 86 HIS A CA 1
ATOM 674 C C . HIS A 1 86 ? -9.943 -23.073 0.485 1.00 96.38 86 HIS A C 1
ATOM 676 O O . HIS A 1 86 ? -10.727 -22.650 -0.364 1.00 96.38 86 HIS A O 1
ATOM 682 N N . HIS A 1 87 ? -10.342 -23.356 1.731 1.00 96.44 87 HIS A N 1
ATOM 683 C CA . HIS A 1 87 ? -11.677 -22.982 2.193 1.00 96.44 87 HIS A CA 1
ATOM 684 C C . HIS A 1 87 ? -11.890 -21.474 1.948 1.00 96.44 87 HIS A C 1
ATOM 686 O O . HIS A 1 87 ? -11.005 -20.698 2.328 1.00 96.44 87 HIS A O 1
ATOM 692 N N . PRO A 1 88 ? -13.035 -21.026 1.390 1.00 96.56 88 PRO A N 1
ATOM 693 C CA . PRO A 1 88 ? -13.242 -19.630 0.997 1.00 96.5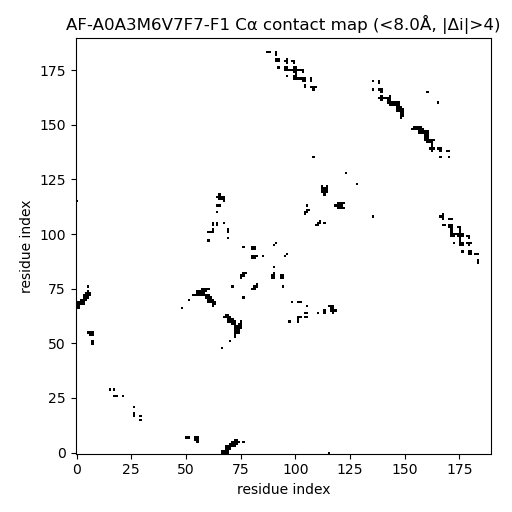6 88 PRO A CA 1
ATOM 694 C C . PRO A 1 88 ? -12.892 -18.624 2.094 1.00 96.56 88 PRO A C 1
ATOM 696 O O . PRO A 1 88 ? -12.226 -17.630 1.823 1.00 96.56 88 PRO A O 1
ATOM 699 N N . ALA A 1 89 ? -13.239 -18.928 3.350 1.00 97.00 89 ALA A N 1
ATOM 700 C CA . ALA A 1 89 ? -12.881 -18.104 4.506 1.00 97.00 89 ALA A CA 1
ATOM 701 C C . ALA A 1 89 ? -11.385 -17.740 4.575 1.00 97.00 89 ALA A C 1
ATOM 703 O O . ALA A 1 89 ? -11.071 -16.624 4.966 1.00 97.00 89 ALA A O 1
ATOM 704 N N . ARG A 1 90 ? -10.463 -18.632 4.174 1.00 97.50 90 ARG A N 1
ATOM 705 C CA . ARG A 1 90 ? -9.018 -18.341 4.145 1.00 97.50 90 ARG A CA 1
ATOM 706 C C . ARG A 1 90 ? -8.662 -17.335 3.053 1.00 97.50 90 ARG A C 1
ATOM 708 O O . ARG A 1 90 ? -7.943 -16.384 3.335 1.00 97.50 90 ARG A O 1
ATOM 715 N N . ASN A 1 91 ? -9.198 -17.509 1.845 1.00 98.12 91 ASN A N 1
ATOM 716 C CA . ASN A 1 91 ? -8.958 -16.572 0.744 1.00 98.12 91 ASN A CA 1
ATOM 717 C C . ASN A 1 91 ? -9.562 -15.194 1.042 1.00 98.12 91 ASN A C 1
ATOM 719 O O . ASN A 1 91 ? -8.934 -14.186 0.747 1.00 98.12 91 ASN A O 1
ATOM 723 N N . PHE A 1 92 ? -10.741 -15.127 1.670 1.00 98.31 92 PHE A N 1
ATOM 724 C CA . PHE A 1 92 ? -11.292 -13.855 2.142 1.00 98.31 92 PHE A CA 1
ATOM 725 C C . PHE A 1 92 ? -10.433 -13.263 3.269 1.00 98.31 92 PHE A C 1
ATOM 727 O O . PHE A 1 92 ? -10.050 -12.101 3.195 1.00 98.31 92 PHE A O 1
ATOM 734 N N . ALA A 1 93 ? -10.068 -14.045 4.286 1.00 97.38 93 ALA A N 1
ATOM 735 C CA . ALA A 1 93 ? -9.278 -13.545 5.412 1.00 97.38 93 ALA A CA 1
ATOM 736 C C . ALA A 1 93 ? -7.884 -13.038 5.012 1.00 97.38 93 ALA A C 1
ATOM 738 O O . ALA A 1 93 ? -7.393 -12.123 5.659 1.00 97.38 93 ALA A O 1
ATOM 739 N N . SER A 1 94 ? -7.264 -13.609 3.973 1.00 97.06 94 SER A N 1
ATOM 740 C CA . SER A 1 94 ? -5.976 -13.144 3.453 1.00 97.06 94 SER A CA 1
ATOM 741 C C . SER A 1 94 ? -6.145 -12.265 2.214 1.00 97.06 94 SER A C 1
ATOM 743 O O . SER A 1 94 ? -6.232 -11.053 2.356 1.00 97.06 94 SER A O 1
ATOM 745 N N . THR A 1 95 ? -6.265 -12.822 1.006 1.00 97.94 95 THR A N 1
ATOM 746 C CA . THR A 1 95 ? -6.360 -12.015 -0.226 1.00 97.94 95 THR A CA 1
ATOM 747 C C . THR A 1 95 ? -7.530 -11.035 -0.229 1.00 97.94 95 THR A C 1
ATOM 749 O O . THR A 1 95 ? -7.394 -9.922 -0.722 1.00 97.94 95 THR A O 1
ATOM 752 N N . GLY A 1 96 ? -8.683 -11.406 0.330 1.00 98.06 96 GLY A N 1
ATOM 753 C CA . GLY A 1 96 ? -9.818 -10.491 0.458 1.00 98.06 96 GLY A CA 1
ATOM 754 C C . GLY A 1 96 ? -9.520 -9.315 1.391 1.00 98.06 96 GLY A C 1
ATOM 755 O O . GLY A 1 96 ? -9.925 -8.194 1.091 1.00 98.06 96 GLY A O 1
ATOM 756 N N . HIS A 1 97 ? -8.795 -9.553 2.491 1.00 98.38 97 HIS A N 1
ATOM 757 C CA . HIS A 1 97 ? -8.288 -8.498 3.374 1.00 98.38 97 HIS A CA 1
ATOM 758 C C . HIS A 1 97 ? -7.289 -7.615 2.634 1.00 98.38 97 HIS A C 1
ATOM 760 O O . HIS A 1 97 ? -7.508 -6.413 2.631 1.00 98.38 97 HIS A O 1
ATOM 766 N N . THR A 1 98 ? -6.303 -8.183 1.932 1.00 98.25 98 THR A N 1
ATOM 767 C CA . THR A 1 98 ? -5.327 -7.425 1.128 1.00 98.25 98 THR A CA 1
ATOM 768 C C . THR A 1 98 ? -6.018 -6.543 0.091 1.00 98.25 98 THR A C 1
ATOM 770 O O . THR A 1 98 ? -5.765 -5.348 0.035 1.00 98.25 98 THR A O 1
ATOM 773 N N . ILE A 1 99 ? -6.973 -7.081 -0.678 1.00 98.31 99 ILE A N 1
ATOM 774 C CA . ILE A 1 99 ? -7.764 -6.275 -1.621 1.00 98.31 99 ILE A CA 1
ATOM 775 C C . ILE A 1 99 ? -8.493 -5.155 -0.871 1.00 98.31 99 ILE A C 1
ATOM 777 O O . ILE A 1 99 ? -8.460 -4.005 -1.292 1.00 98.31 99 ILE A O 1
ATOM 781 N N . GLY A 1 100 ? -9.152 -5.475 0.245 1.00 98.44 100 GLY A N 1
ATOM 782 C CA . GLY A 1 100 ? -9.832 -4.485 1.074 1.00 98.44 100 GLY A CA 1
ATOM 783 C C . GLY A 1 100 ? -8.897 -3.399 1.615 1.00 98.44 100 GLY A C 1
ATOM 784 O O . GLY A 1 100 ? -9.300 -2.243 1.663 1.00 98.44 100 GLY A O 1
ATOM 785 N N . HIS A 1 101 ? -7.680 -3.763 2.007 1.00 98.75 101 HIS A N 1
ATOM 786 C CA . HIS A 1 101 ? -6.646 -2.873 2.522 1.00 98.75 101 HIS A CA 1
ATOM 787 C C . HIS A 1 101 ? -6.237 -1.866 1.437 1.00 98.75 101 HIS A C 1
ATOM 789 O O . HIS A 1 101 ? -6.423 -0.664 1.628 1.00 98.75 101 HIS A O 1
ATOM 795 N N . GLU A 1 102 ? -5.864 -2.342 0.243 1.00 98.31 102 GLU A N 1
ATOM 796 C CA . GLU A 1 102 ? -5.501 -1.465 -0.882 1.00 98.31 102 GLU A CA 1
ATOM 797 C C . GLU A 1 102 ? -6.659 -0.562 -1.334 1.00 98.31 102 GLU A C 1
ATOM 799 O O . GLU A 1 102 ? -6.465 0.599 -1.691 1.00 98.31 102 GLU A O 1
ATOM 804 N N . LEU A 1 103 ? -7.901 -1.058 -1.285 1.00 98.06 103 LEU A N 1
ATOM 805 C CA . LEU A 1 103 ? -9.081 -0.235 -1.568 1.00 98.06 103 LEU A CA 1
ATOM 806 C C . LEU A 1 103 ? -9.220 0.927 -0.570 1.00 98.06 103 LEU A C 1
ATOM 808 O O . LEU A 1 103 ? -9.644 2.021 -0.952 1.00 98.06 103 LEU A O 1
ATOM 812 N N . ILE A 1 104 ? -8.911 0.696 0.710 1.00 98.50 104 ILE A N 1
ATOM 813 C CA . ILE A 1 104 ? -9.052 1.700 1.770 1.00 98.50 104 ILE A CA 1
ATOM 814 C C . ILE A 1 104 ? -7.942 2.745 1.717 1.00 98.50 104 ILE A C 1
ATOM 816 O O . ILE A 1 104 ? -8.212 3.881 2.106 1.00 98.50 104 ILE A O 1
ATOM 820 N N . HIS A 1 105 ? -6.767 2.447 1.161 1.00 98.50 105 HIS A N 1
ATOM 821 C CA . HIS A 1 105 ? -5.750 3.475 0.928 1.00 98.50 105 HIS A CA 1
ATOM 822 C C . HIS A 1 105 ? -6.257 4.640 0.070 1.00 98.50 105 HIS A C 1
ATOM 824 O O . HIS A 1 105 ? -5.855 5.778 0.288 1.00 98.50 105 HIS A O 1
ATOM 830 N N . GLY A 1 106 ? -7.240 4.427 -0.815 1.00 97.75 106 GLY A N 1
ATOM 831 C CA . GLY A 1 106 ? -7.926 5.520 -1.522 1.00 97.75 106 GLY A CA 1
ATOM 832 C C . GLY A 1 106 ? -8.739 6.469 -0.629 1.00 97.75 106 GLY A C 1
ATOM 833 O O . GLY A 1 106 ? -9.161 7.534 -1.074 1.00 97.75 106 GLY A O 1
ATOM 834 N N . PHE A 1 107 ? -8.954 6.109 0.635 1.00 97.94 107 PHE A N 1
ATOM 835 C CA . PHE A 1 107 ? -9.787 6.822 1.604 1.00 97.94 107 PHE A CA 1
ATOM 836 C C . PHE A 1 107 ? -9.106 7.023 2.968 1.00 97.94 107 PHE A C 1
ATOM 838 O O . PHE A 1 107 ? -9.758 7.505 3.900 1.00 97.94 107 PHE A O 1
ATOM 845 N N . ASP A 1 108 ? -7.828 6.659 3.106 1.00 98.25 108 ASP A N 1
ATOM 846 C CA . ASP A 1 108 ? -7.056 6.853 4.333 1.00 98.25 108 ASP A CA 1
ATOM 847 C C . ASP A 1 108 ? -6.709 8.337 4.576 1.00 98.25 108 ASP A C 1
ATOM 849 O O . ASP A 1 108 ? -7.210 9.241 3.894 1.00 98.25 108 ASP A O 1
ATOM 853 N N . ALA A 1 109 ? -5.881 8.628 5.588 1.00 97.56 109 ALA A N 1
ATOM 854 C CA . ALA A 1 109 ? -5.586 10.010 5.965 1.00 97.56 109 ALA A CA 1
ATOM 855 C C . ALA A 1 109 ? -4.849 10.796 4.865 1.00 97.56 109 ALA A C 1
ATOM 857 O O . ALA A 1 109 ? -4.940 12.027 4.845 1.00 97.56 109 ALA A O 1
ATOM 858 N N . SER A 1 110 ? -4.189 10.107 3.932 1.00 97.19 110 SER A N 1
ATOM 859 C CA . SER A 1 110 ? -3.525 10.673 2.759 1.00 97.19 110 SER A CA 1
ATOM 860 C C . SER A 1 110 ? -4.354 10.541 1.476 1.00 97.19 110 SER A C 1
ATOM 862 O O . SER A 1 110 ? -4.548 11.530 0.764 1.00 97.19 110 SER A O 1
ATOM 864 N N . GLY A 1 111 ? -4.915 9.362 1.204 1.00 97.38 111 GLY A N 1
ATOM 865 C CA . GLY A 1 111 ? -5.665 9.064 -0.011 1.00 97.38 111 GLY A CA 1
ATOM 866 C C . GLY A 1 111 ? -6.935 9.886 -0.150 1.00 97.38 111 GLY A C 1
ATOM 867 O O . GLY A 1 111 ? -7.278 10.290 -1.259 1.00 97.38 111 GLY A O 1
ATOM 868 N N . ARG A 1 112 ? -7.568 10.267 0.970 1.00 96.88 112 ARG A N 1
ATOM 869 C CA . ARG A 1 112 ? -8.767 11.124 0.972 1.00 96.88 112 ARG A CA 1
ATOM 870 C C . ARG A 1 112 ? -8.595 12.468 0.254 1.00 96.88 112 ARG A C 1
ATOM 872 O O . ARG A 1 112 ? -9.590 13.137 -0.009 1.00 96.88 112 ARG A O 1
ATOM 879 N N . TYR A 1 113 ? -7.361 12.918 0.018 1.00 97.56 113 TYR A N 1
ATOM 880 C CA . TYR A 1 113 ? -7.079 14.172 -0.682 1.00 97.56 113 TYR A CA 1
ATOM 881 C C . TYR A 1 113 ? -7.017 14.021 -2.203 1.00 97.56 113 TYR A C 1
ATOM 883 O O . TYR A 1 113 ? -6.908 15.030 -2.896 1.00 97.56 113 TYR A O 1
ATOM 891 N N . TYR A 1 114 ? -7.091 12.799 -2.725 1.00 97.75 114 TYR A N 1
ATOM 892 C CA . TYR A 1 114 ? -7.110 12.519 -4.154 1.00 97.75 114 TYR A CA 1
ATOM 893 C C . TYR A 1 114 ? -8.541 12.235 -4.602 1.00 97.75 114 TYR A C 1
ATOM 895 O O . TYR A 1 114 ? -9.273 11.503 -3.936 1.00 97.75 114 TYR A O 1
ATOM 903 N N . ASP A 1 115 ? -8.971 12.857 -5.698 1.00 96.19 115 ASP A N 1
ATOM 904 C CA . ASP A 1 115 ? -10.268 12.561 -6.305 1.00 96.19 115 ASP A CA 1
ATOM 905 C C . ASP A 1 115 ? -10.228 11.280 -7.158 1.00 96.19 115 ASP A C 1
ATOM 907 O O . ASP A 1 115 ? -9.202 10.610 -7.284 1.00 96.19 115 ASP A O 1
ATOM 911 N N . GLY A 1 116 ? -11.369 10.910 -7.746 1.00 94.94 116 GLY A N 1
ATOM 912 C CA . GLY A 1 116 ? -11.500 9.676 -8.527 1.00 94.94 116 GLY A CA 1
ATOM 913 C C . GLY A 1 116 ? -10.599 9.596 -9.765 1.00 94.94 116 GLY A C 1
ATOM 914 O O . GLY A 1 116 ? -10.352 8.485 -10.238 1.00 94.94 116 GLY A O 1
ATOM 915 N N . ASP A 1 117 ? -10.089 10.732 -10.245 1.00 94.44 117 ASP A N 1
ATOM 916 C CA . ASP A 1 117 ? -9.172 10.824 -11.383 1.00 94.44 117 ASP A CA 1
ATOM 917 C C . ASP A 1 117 ? -7.695 10.864 -10.945 1.00 94.44 117 ASP A C 1
ATOM 919 O O . ASP A 1 117 ? -6.800 10.844 -11.800 1.00 94.44 117 ASP A O 1
ATOM 923 N N . GLY A 1 118 ? -7.443 10.880 -9.631 1.00 95.19 118 GLY A N 1
ATOM 924 C CA . GLY A 1 118 ? -6.120 10.915 -9.015 1.00 95.19 118 GLY A CA 1
ATOM 925 C C . GLY A 1 118 ? -5.541 12.319 -8.846 1.00 95.19 118 GLY A C 1
ATOM 926 O O . GLY A 1 118 ? -4.331 12.468 -8.669 1.00 95.19 118 GLY A O 1
ATOM 927 N N . ASN A 1 119 ? -6.374 13.364 -8.896 1.00 96.62 119 ASN A N 1
ATOM 928 C CA . ASN A 1 119 ? -5.921 14.737 -8.687 1.00 96.62 119 ASN A CA 1
ATOM 929 C C . ASN A 1 119 ? -5.990 15.118 -7.209 1.00 96.62 119 ASN A C 1
ATOM 931 O O . ASN A 1 119 ? -6.983 14.840 -6.536 1.00 96.62 119 ASN A O 1
ATOM 935 N N . LEU A 1 120 ? -4.976 15.839 -6.721 1.00 97.25 120 LEU A N 1
ATOM 936 C CA . LEU A 1 120 ? -4.992 16.404 -5.375 1.00 97.25 120 LEU A CA 1
ATOM 937 C C . LEU A 1 120 ? -6.055 17.509 -5.286 1.00 97.25 120 LEU A C 1
ATOM 939 O O . LEU A 1 120 ? -5.869 18.623 -5.779 1.00 97.25 120 LEU A O 1
ATOM 943 N N . ARG A 1 121 ? -7.185 17.198 -4.654 1.00 96.31 121 ARG A N 1
ATOM 944 C CA . ARG A 1 121 ? -8.346 18.078 -4.547 1.00 96.31 121 ARG A CA 1
ATOM 945 C C . ARG A 1 121 ? -9.108 17.780 -3.266 1.00 96.31 121 ARG A C 1
ATOM 947 O O . ARG A 1 121 ? -9.446 16.639 -2.986 1.00 96.31 121 ARG A O 1
ATOM 954 N N . ASN A 1 122 ? -9.482 18.813 -2.513 1.00 94.56 122 ASN A N 1
ATOM 955 C CA . ASN A 1 122 ? -10.435 18.616 -1.425 1.00 94.56 122 ASN A CA 1
ATOM 956 C C . ASN A 1 122 ? -11.850 18.432 -1.997 1.00 94.56 122 ASN A C 1
ATOM 958 O O . ASN A 1 122 ? -12.440 19.375 -2.526 1.00 94.56 122 ASN A O 1
ATOM 962 N N . TRP A 1 123 ? -12.382 17.218 -1.887 1.00 96.69 123 TRP A N 1
ATOM 963 C CA . TRP A 1 123 ? -13.738 16.856 -2.306 1.00 96.69 123 TRP A CA 1
ATOM 964 C C . TRP A 1 123 ? -14.660 16.530 -1.120 1.00 96.69 123 TRP A C 1
ATOM 966 O O . TRP A 1 123 ? -15.803 16.120 -1.318 1.00 96.69 123 TRP A O 1
ATOM 976 N N . TRP A 1 124 ? -14.190 16.719 0.120 1.00 97.44 124 TRP A N 1
ATOM 977 C CA . TRP A 1 124 ? -14.981 16.508 1.334 1.00 97.44 124 TRP A CA 1
ATOM 978 C C . TRP A 1 124 ? -15.526 17.826 1.872 1.00 97.44 124 TRP A C 1
ATOM 980 O O . TRP A 1 124 ? -14.861 18.861 1.834 1.00 97.44 124 TRP A O 1
ATOM 990 N N . SER A 1 125 ? -16.727 17.777 2.449 1.00 98.06 125 SER A N 1
ATOM 991 C CA . SER A 1 125 ? -17.211 18.871 3.289 1.00 98.06 125 SER A CA 1
ATOM 992 C C . SER A 1 125 ? -16.368 18.977 4.565 1.00 98.06 125 SER A C 1
ATOM 994 O O . SER A 1 125 ? -15.797 17.987 5.038 1.00 98.06 125 SER A O 1
ATOM 996 N N . ASN A 1 126 ? -16.340 20.170 5.162 1.00 98.00 126 ASN A N 1
ATOM 997 C CA . ASN A 1 126 ? -15.648 20.396 6.434 1.00 98.00 126 ASN A CA 1
ATOM 998 C C . ASN A 1 126 ? -16.165 19.459 7.537 1.00 98.00 126 ASN A C 1
ATOM 1000 O O . ASN A 1 126 ? -15.375 18.919 8.306 1.00 98.00 126 ASN A O 1
ATOM 1004 N N . ASP A 1 127 ? -17.474 19.198 7.574 1.00 98.50 127 ASP A N 1
ATOM 1005 C CA . ASP A 1 127 ? -18.080 18.291 8.552 1.00 98.50 127 ASP A CA 1
ATOM 1006 C C . ASP A 1 127 ? -17.571 16.852 8.414 1.00 98.50 127 ASP A C 1
ATOM 1008 O O . ASP A 1 127 ? -17.272 16.204 9.420 1.00 98.50 127 ASP A O 1
ATOM 1012 N N . THR A 1 128 ? -17.449 16.342 7.184 1.00 98.38 128 THR A N 1
ATOM 1013 C CA . THR A 1 128 ? -16.905 14.999 6.940 1.00 98.38 128 THR A CA 1
ATOM 1014 C C . THR A 1 128 ? -15.428 14.942 7.309 1.00 98.38 128 THR A C 1
ATOM 1016 O O . THR A 1 128 ? -15.016 14.008 7.995 1.00 98.38 128 THR A O 1
ATOM 1019 N N . ALA A 1 129 ? -14.643 15.954 6.924 1.00 98.00 129 ALA A N 1
ATOM 1020 C CA . ALA A 1 129 ? -13.226 16.033 7.273 1.00 98.00 129 ALA A CA 1
ATOM 1021 C C . ALA A 1 129 ? -13.012 16.037 8.795 1.00 98.00 129 ALA A C 1
ATOM 1023 O O . ALA A 1 129 ? -12.220 15.249 9.303 1.00 98.00 129 ALA A O 1
ATOM 1024 N N . ASN A 1 130 ? -13.786 16.835 9.535 1.00 98.38 130 ASN A N 1
ATOM 1025 C CA . ASN A 1 130 ? -13.704 16.896 10.994 1.00 98.38 130 ASN A CA 1
ATOM 1026 C C . ASN A 1 130 ? -14.065 15.558 11.653 1.00 98.38 130 ASN A C 1
ATOM 1028 O O . ASN A 1 130 ? -13.351 15.087 12.538 1.00 98.38 130 ASN A O 1
ATOM 1032 N N . LYS A 1 131 ? -15.155 14.914 11.213 1.00 98.50 131 LYS A N 1
ATOM 1033 C CA . LYS A 1 131 ? -15.570 13.602 11.741 1.00 98.50 131 LYS A CA 1
ATOM 1034 C C . LYS A 1 131 ? -14.555 12.504 11.439 1.00 98.50 131 LYS A C 1
ATOM 1036 O O . LYS A 1 131 ? -14.396 11.591 12.246 1.00 98.50 131 LYS A O 1
ATOM 1041 N N . PHE A 1 132 ? -13.891 12.572 10.291 1.00 98.50 132 PHE A N 1
ATOM 1042 C CA . PHE A 1 132 ? -12.822 11.644 9.951 1.00 98.50 132 PHE A CA 1
ATOM 1043 C C . PHE A 1 132 ? -11.614 11.832 10.855 1.00 98.50 132 PHE A C 1
ATOM 1045 O O . PHE A 1 132 ? -11.199 10.856 11.468 1.00 98.50 132 PHE A O 1
ATOM 1052 N N . SER A 1 133 ? -11.117 13.063 11.019 1.00 98.12 133 SER A N 1
ATOM 1053 C CA . SER A 1 133 ? -9.973 13.334 11.897 1.00 98.12 133 SER A CA 1
ATOM 1054 C C . SER A 1 133 ? -10.231 12.854 13.326 1.00 98.12 133 SER A C 1
ATOM 1056 O O . SER A 1 133 ? -9.394 12.174 13.903 1.00 98.12 133 SER A O 1
ATOM 1058 N N . GLN A 1 134 ? -11.436 13.082 13.861 1.00 98.19 134 GLN A N 1
ATOM 1059 C CA . GLN A 1 134 ? -11.817 12.581 15.189 1.00 98.19 134 GLN A CA 1
ATOM 1060 C C . GLN A 1 134 ? -11.733 11.052 15.315 1.00 98.19 134 GLN A C 1
ATOM 1062 O O . GLN A 1 134 ? -11.376 10.542 16.374 1.00 98.19 134 GLN A O 1
ATOM 1067 N N . ARG A 1 135 ? -12.084 10.309 14.259 1.00 98.25 135 ARG A N 1
ATOM 1068 C CA . ARG A 1 135 ? -12.003 8.839 14.244 1.00 98.25 135 ARG A CA 1
ATOM 1069 C C . ARG A 1 135 ? -10.582 8.349 13.985 1.00 98.25 135 ARG A C 1
ATOM 1071 O O . ARG A 1 135 ? -10.175 7.364 14.590 1.00 98.25 135 ARG A O 1
ATOM 1078 N N . ALA A 1 136 ? -9.835 9.035 13.126 1.00 98.50 136 ALA A N 1
ATOM 1079 C CA . ALA A 1 136 ? -8.427 8.760 12.874 1.00 98.50 136 ALA A CA 1
ATOM 1080 C C . ALA A 1 136 ? -7.598 8.913 14.164 1.00 98.50 136 ALA A C 1
ATOM 1082 O O . ALA A 1 136 ? -6.798 8.040 14.488 1.00 98.50 136 ALA A O 1
ATOM 1083 N N . ASP A 1 137 ? -7.892 9.931 14.980 1.00 98.56 137 ASP A N 1
ATOM 1084 C CA . ASP A 1 137 ? -7.266 10.128 16.294 1.00 98.56 137 ASP A CA 1
ATOM 1085 C C . ASP A 1 137 ? -7.486 8.948 17.254 1.00 98.56 137 ASP A C 1
ATOM 1087 O O . ASP A 1 137 ? -6.660 8.708 18.138 1.00 98.56 137 ASP A O 1
ATOM 1091 N N . CYS A 1 138 ? -8.587 8.197 17.118 1.00 98.44 138 CYS A N 1
ATOM 1092 C CA . CYS A 1 138 ? -8.789 6.978 17.901 1.00 98.44 138 CYS A CA 1
ATOM 1093 C C . CYS A 1 138 ? -7.750 5.910 17.543 1.00 98.44 138 CYS A C 1
ATOM 1095 O O . CYS A 1 138 ? -7.199 5.297 18.456 1.00 98.44 138 CYS A O 1
ATOM 1097 N N . PHE A 1 139 ? -7.441 5.729 16.254 1.00 98.50 139 PHE A N 1
ATOM 1098 C CA . PHE A 1 139 ? -6.387 4.813 15.814 1.00 98.50 139 PHE A CA 1
ATOM 1099 C C . PHE A 1 139 ? -5.015 5.276 16.298 1.00 98.50 139 PHE A C 1
ATOM 1101 O O . PHE A 1 139 ? -4.294 4.482 16.892 1.00 98.50 139 PHE A O 1
ATOM 1108 N N . VAL A 1 140 ? -4.686 6.566 16.163 1.00 98.75 140 VAL A N 1
ATOM 1109 C CA . VAL A 1 140 ? -3.415 7.108 16.678 1.00 98.75 140 VAL A CA 1
ATOM 1110 C C . VAL A 1 140 ? -3.243 6.774 18.162 1.00 98.75 140 VAL A C 1
ATOM 1112 O O . VAL A 1 140 ? -2.222 6.225 18.570 1.00 98.75 140 VAL A O 1
ATOM 1115 N N . LYS A 1 141 ? -4.263 7.054 18.982 1.00 98.69 141 LYS A N 1
ATOM 1116 C CA . LYS A 1 141 ? -4.224 6.785 20.429 1.00 98.69 141 LYS A CA 1
ATOM 1117 C C . LYS A 1 141 ? -4.122 5.299 20.750 1.00 98.69 141 LYS A C 1
ATOM 1119 O O . LYS A 1 141 ? -3.382 4.936 21.659 1.00 98.69 141 LYS A O 1
ATOM 1124 N N . GLN A 1 142 ? -4.864 4.458 20.033 1.00 98.56 142 GLN A N 1
ATOM 1125 C CA . GLN A 1 142 ? -4.821 3.011 20.216 1.00 98.56 142 GLN A CA 1
ATOM 1126 C C . GLN A 1 142 ? -3.419 2.472 19.930 1.00 98.56 142 GLN A C 1
ATOM 1128 O O . GLN A 1 142 ? -2.841 1.804 20.783 1.00 98.56 142 GLN A O 1
ATOM 1133 N N . TYR A 1 143 ? -2.854 2.795 18.769 1.00 98.31 143 TYR A N 1
ATOM 1134 C CA . TYR A 1 143 ? -1.573 2.235 18.352 1.00 98.31 143 TYR A CA 1
ATOM 1135 C C . TYR A 1 143 ? -0.401 2.812 19.152 1.00 98.31 143 TYR A C 1
ATOM 1137 O O . TYR A 1 143 ? 0.499 2.059 19.498 1.00 98.31 143 TYR A O 1
ATOM 1145 N N . ASN A 1 144 ? -0.473 4.069 19.609 1.00 98.56 144 ASN A N 1
ATOM 1146 C CA . ASN A 1 144 ? 0.495 4.622 20.570 1.00 98.56 144 ASN A CA 1
ATOM 1147 C C . ASN A 1 144 ? 0.598 3.827 21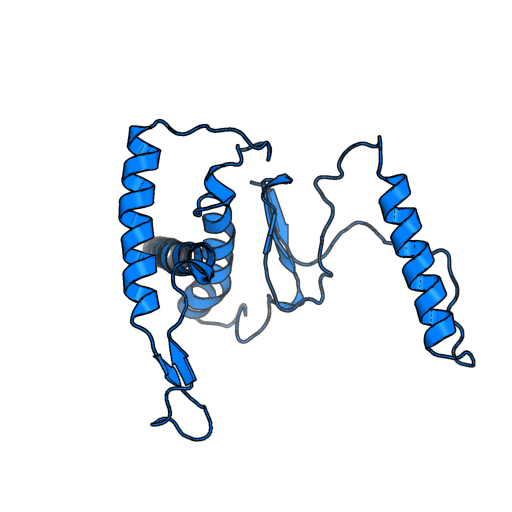.885 1.00 98.56 144 ASN A C 1
ATOM 1149 O O . ASN A 1 144 ? 1.587 3.960 22.603 1.00 98.56 144 ASN A O 1
ATOM 1153 N N . SER A 1 145 ? -0.416 3.029 22.239 1.00 98.00 145 SER A N 1
ATOM 1154 C CA . SER A 1 145 ? -0.374 2.199 23.450 1.00 98.00 145 SER A CA 1
ATOM 1155 C C . SER A 1 145 ? 0.346 0.860 23.258 1.00 98.00 145 SER A C 1
ATOM 1157 O O . SER A 1 145 ? 0.615 0.173 24.243 1.00 98.00 145 SER A O 1
AT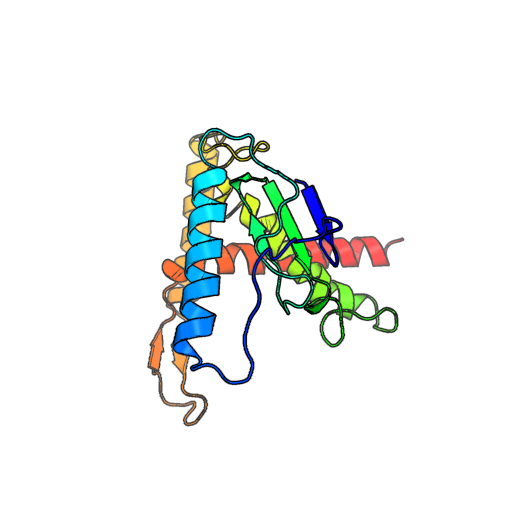OM 1159 N N . PHE A 1 146 ? 0.671 0.477 22.020 1.00 97.06 146 PHE A N 1
ATOM 1160 C CA . PHE A 1 146 ? 1.309 -0.802 21.728 1.00 97.06 146 PHE A CA 1
ATOM 1161 C C . PHE A 1 146 ? 2.819 -0.726 21.928 1.00 97.06 146 PHE A C 1
ATOM 1163 O O . PHE A 1 146 ? 3.518 0.033 21.256 1.00 97.06 146 PHE A O 1
ATOM 1170 N N . ALA A 1 147 ? 3.322 -1.546 22.849 1.00 95.44 147 ALA A N 1
ATOM 1171 C CA . ALA A 1 147 ? 4.748 -1.739 23.050 1.00 95.44 147 ALA A CA 1
ATOM 1172 C C . ALA A 1 147 ? 5.317 -2.648 21.950 1.00 95.44 147 ALA A C 1
ATOM 1174 O O . ALA A 1 147 ? 4.790 -3.729 21.694 1.00 95.44 147 ALA A O 1
ATOM 1175 N N . ALA A 1 148 ? 6.416 -2.224 21.333 1.00 93.44 148 ALA A N 1
ATOM 1176 C CA . ALA A 1 148 ? 7.241 -3.075 20.490 1.00 93.44 148 ALA A CA 1
ATOM 1177 C C . ALA A 1 148 ? 8.215 -3.847 21.390 1.00 93.44 148 ALA A C 1
ATOM 1179 O O . ALA A 1 148 ? 9.015 -3.234 22.104 1.00 93.44 148 ALA A O 1
ATOM 1180 N N . THR A 1 149 ? 8.138 -5.175 21.381 1.00 93.38 149 THR A N 1
ATOM 1181 C CA . THR A 1 149 ? 8.980 -6.063 22.197 1.00 93.38 149 THR A CA 1
ATOM 1182 C C . THR A 1 149 ? 10.066 -6.733 21.358 1.00 93.38 149 THR A C 1
ATOM 1184 O O . THR A 1 149 ? 10.026 -6.720 20.129 1.00 93.38 149 THR A O 1
ATOM 1187 N N . SER A 1 150 ? 11.089 -7.273 22.020 1.00 92.50 150 SER A N 1
ATOM 1188 C CA . SER A 1 150 ? 12.153 -8.037 21.365 1.00 92.50 150 SER A CA 1
ATOM 1189 C C . SER A 1 150 ? 11.733 -9.492 21.146 1.00 92.50 150 SER A C 1
ATOM 1191 O O . SER A 1 150 ? 11.294 -10.158 22.080 1.00 92.50 150 SER A O 1
ATOM 1193 N N . ASP A 1 151 ? 11.979 -10.032 19.951 1.00 90.19 151 ASP A N 1
ATOM 1194 C CA . ASP A 1 151 ? 11.724 -11.453 19.657 1.00 90.19 151 ASP A CA 1
ATOM 1195 C C . ASP A 1 151 ? 12.607 -12.408 20.479 1.00 90.19 151 ASP A C 1
ATOM 1197 O O . ASP A 1 151 ? 12.243 -13.558 20.713 1.00 90.19 151 ASP A O 1
ATOM 1201 N N . VAL A 1 152 ? 13.775 -11.937 20.933 1.00 93.38 152 VAL A N 1
ATOM 1202 C CA . VAL A 1 152 ? 14.731 -12.724 21.737 1.00 93.38 152 VAL A CA 1
ATOM 1203 C C . VAL A 1 152 ? 14.436 -12.624 23.238 1.00 93.38 152 VAL A C 1
ATOM 1205 O O . VAL A 1 152 ? 14.844 -13.485 24.011 1.00 93.38 152 VAL A O 1
ATOM 1208 N N . ASP A 1 153 ? 13.737 -11.568 23.655 1.00 91.25 153 ASP A N 1
ATOM 1209 C CA . ASP A 1 153 ? 13.424 -11.278 25.055 1.00 91.25 153 ASP A CA 1
ATOM 1210 C C . ASP A 1 153 ? 12.089 -10.528 25.104 1.00 91.25 153 ASP A C 1
ATOM 1212 O O . ASP A 1 153 ? 12.042 -9.304 24.959 1.00 91.25 153 ASP A O 1
ATOM 1216 N N . GLN A 1 154 ? 10.996 -11.279 25.240 1.00 86.31 154 GLN A N 1
ATOM 1217 C CA . GLN A 1 154 ? 9.637 -10.740 25.128 1.00 86.31 154 GLN A CA 1
ATOM 1218 C C . GLN A 1 154 ? 9.280 -9.771 26.262 1.00 86.31 154 GLN A C 1
ATOM 1220 O O . GLN A 1 154 ? 8.386 -8.944 26.088 1.00 86.31 154 GLN A O 1
ATOM 1225 N N . ASP A 1 155 ? 10.005 -9.824 27.383 1.00 90.50 155 ASP A N 1
ATOM 1226 C CA . ASP A 1 155 ? 9.831 -8.901 28.506 1.00 90.50 155 ASP A CA 1
ATOM 1227 C C . ASP A 1 155 ? 10.530 -7.551 28.252 1.00 90.50 155 ASP A C 1
ATOM 1229 O O . ASP A 1 155 ? 10.261 -6.553 28.930 1.00 90.50 155 ASP A O 1
ATOM 1233 N N . LYS A 1 156 ? 11.414 -7.478 27.247 1.00 95.06 156 LYS A N 1
ATOM 1234 C CA . LYS A 1 156 ? 12.120 -6.253 26.876 1.00 95.06 156 LYS A CA 1
ATOM 1235 C C . LYS A 1 156 ? 11.319 -5.423 25.875 1.00 95.06 156 LYS A C 1
ATOM 1237 O O . LYS A 1 156 ? 11.258 -5.728 24.683 1.00 95.06 156 LYS A O 1
ATOM 1242 N N . VAL A 1 157 ? 10.811 -4.287 26.350 1.00 95.62 157 VAL A N 1
ATOM 1243 C CA . VAL A 1 157 ? 10.221 -3.235 25.509 1.00 95.62 157 VAL A CA 1
ATOM 1244 C C . VAL A 1 157 ? 11.328 -2.440 24.809 1.00 95.62 157 VAL 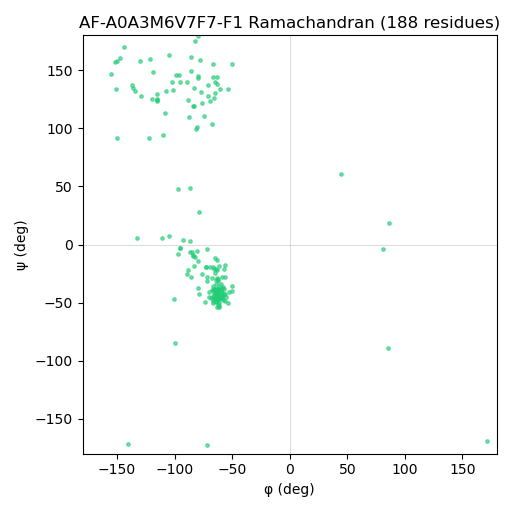A C 1
ATOM 1246 O O . VAL A 1 157 ? 12.196 -1.854 25.456 1.00 95.62 157 VAL A O 1
ATOM 1249 N N . LEU A 1 158 ? 11.293 -2.417 23.477 1.00 95.31 158 LEU A N 1
ATOM 1250 C CA . LEU A 1 158 ? 12.205 -1.661 22.611 1.00 95.31 158 LEU A CA 1
ATOM 1251 C C . LEU A 1 158 ? 11.696 -0.242 22.328 1.00 95.31 158 LEU A C 1
ATOM 1253 O O . LEU A 1 158 ? 12.487 0.659 22.057 1.00 95.31 158 LEU A O 1
ATOM 1257 N N . GLY A 1 159 ? 10.383 -0.040 22.407 1.00 95.56 159 GLY A N 1
ATOM 1258 C CA . GLY A 1 159 ? 9.722 1.237 22.173 1.00 95.56 159 GLY A CA 1
ATOM 1259 C C . GLY A 1 159 ? 8.208 1.072 22.130 1.00 95.56 159 GLY A C 1
ATOM 1260 O O . GLY A 1 159 ? 7.684 0.013 22.467 1.00 95.56 159 GLY A O 1
ATOM 1261 N N . TYR A 1 160 ? 7.514 2.117 21.697 1.00 96.94 160 TYR A N 1
ATOM 1262 C CA . TYR A 1 160 ? 6.080 2.082 21.417 1.00 96.94 160 TYR A CA 1
ATOM 1263 C C . TYR A 1 160 ? 5.858 2.405 19.945 1.00 96.94 160 TYR A C 1
ATOM 1265 O O . TYR A 1 160 ? 6.638 3.154 19.353 1.00 96.94 160 TYR A O 1
ATOM 1273 N N . VAL A 1 161 ? 4.817 1.824 19.357 1.00 97.75 161 VAL A N 1
ATOM 1274 C CA . VAL A 1 161 ? 4.421 2.130 17.982 1.00 97.75 161 VAL A CA 1
ATOM 1275 C C . VAL A 1 161 ? 4.064 3.613 17.887 1.00 97.75 161 VAL A C 1
ATOM 1277 O O . VAL A 1 161 ? 3.322 4.131 18.718 1.00 97.75 161 VAL A O 1
ATOM 1280 N N . ASP A 1 162 ? 4.564 4.297 16.859 1.00 98.19 162 ASP A N 1
ATOM 1281 C CA . ASP A 1 162 ? 4.086 5.635 16.519 1.00 98.19 162 ASP A CA 1
ATOM 1282 C C . ASP A 1 162 ? 2.778 5.501 15.726 1.00 98.19 162 ASP A C 1
ATOM 1284 O O . ASP A 1 162 ? 2.754 5.186 14.531 1.00 98.19 162 ASP A O 1
ATOM 1288 N N . GLY A 1 163 ? 1.663 5.710 16.420 1.00 98.31 163 GLY A N 1
ATOM 1289 C CA . GLY A 1 163 ? 0.320 5.642 15.860 1.00 98.31 163 GLY A CA 1
ATOM 1290 C C . GLY A 1 163 ? 0.030 6.730 14.827 1.00 98.31 163 GLY A C 1
ATOM 1291 O O . GLY A 1 163 ? -0.876 6.553 14.017 1.00 98.31 163 GLY A O 1
ATOM 1292 N N . SER A 1 164 ? 0.781 7.838 14.829 1.00 98.31 164 SER A N 1
ATOM 1293 C CA . SER A 1 164 ? 0.659 8.883 13.802 1.00 98.31 164 SER A CA 1
ATOM 1294 C C . SER A 1 164 ? 1.379 8.458 12.529 1.00 98.31 164 SER A C 1
ATOM 1296 O O . SER A 1 164 ? 0.840 8.617 11.438 1.00 98.31 164 SER A O 1
ATOM 1298 N N . PHE A 1 165 ? 2.572 7.874 12.675 1.00 98.25 165 PHE A N 1
ATOM 1299 C CA . PHE A 1 165 ? 3.353 7.341 11.559 1.00 98.25 165 PHE A CA 1
ATOM 1300 C C . PHE A 1 165 ? 2.639 6.176 10.858 1.00 98.25 165 PHE A C 1
ATOM 1302 O O . PHE A 1 165 ? 2.593 6.123 9.634 1.00 98.25 165 PHE A O 1
ATOM 1309 N N . THR A 1 166 ? 2.027 5.276 11.628 1.00 98.50 166 THR A N 1
ATOM 1310 C CA . THR A 1 166 ? 1.340 4.074 11.112 1.00 98.50 166 THR A CA 1
ATOM 1311 C C . THR A 1 166 ? -0.124 4.310 10.723 1.00 98.50 166 THR A C 1
ATOM 1313 O O . THR A 1 166 ? -0.820 3.378 10.334 1.00 98.50 166 THR A O 1
ATOM 1316 N N . LEU A 1 167 ? -0.629 5.545 10.824 1.00 98.75 167 LEU A N 1
ATOM 1317 C CA . LEU A 1 167 ? -2.064 5.837 10.755 1.00 98.75 167 LEU A CA 1
ATOM 1318 C C . LEU A 1 167 ? -2.748 5.346 9.470 1.00 98.75 167 LEU A C 1
ATOM 1320 O O . LEU A 1 167 ? -3.856 4.814 9.546 1.00 98.75 167 LEU A O 1
ATOM 1324 N N . ASN A 1 168 ? -2.117 5.532 8.309 1.00 98.50 168 ASN A N 1
ATOM 1325 C CA . ASN A 1 168 ? -2.687 5.111 7.027 1.00 98.50 168 ASN A CA 1
ATOM 1326 C C . ASN A 1 168 ? -2.887 3.592 6.979 1.00 98.50 168 ASN A C 1
ATOM 1328 O O . ASN A 1 168 ? -4.009 3.139 6.760 1.00 98.50 168 ASN A O 1
ATOM 1332 N N . GLU A 1 169 ? -1.836 2.837 7.304 1.00 98.69 169 GLU A N 1
ATOM 1333 C CA . GLU A 1 169 ? -1.852 1.372 7.386 1.00 98.69 169 GLU A CA 1
ATOM 1334 C C . GLU A 1 169 ? -2.891 0.879 8.396 1.00 98.69 169 GLU A C 1
ATOM 1336 O O . GLU A 1 169 ? -3.697 0.002 8.103 1.00 98.69 169 GLU A O 1
ATOM 1341 N N . ASN A 1 170 ? -2.968 1.515 9.569 1.00 98.69 170 ASN A N 1
ATOM 1342 C CA . ASN A 1 170 ? -3.930 1.140 10.605 1.00 98.69 170 ASN A CA 1
ATOM 1343 C C . ASN A 1 170 ? -5.383 1.319 10.132 1.00 98.69 170 ASN A C 1
ATOM 1345 O O . ASN A 1 170 ? -6.249 0.489 10.432 1.00 98.69 170 ASN A O 1
ATOM 1349 N N . ILE A 1 171 ? -5.671 2.399 9.394 1.00 98.81 171 ILE A N 1
ATOM 1350 C CA . ILE A 1 171 ? -6.987 2.629 8.785 1.00 98.81 171 ILE A CA 1
ATOM 1351 C C . ILE A 1 171 ? -7.258 1.573 7.704 1.00 98.81 171 ILE A C 1
ATOM 1353 O O . ILE A 1 171 ? -8.354 1.000 7.690 1.00 98.81 171 ILE A O 1
ATOM 1357 N N . ALA A 1 172 ? -6.276 1.303 6.839 1.00 98.75 172 ALA A N 1
ATOM 1358 C CA . ALA A 1 172 ? -6.362 0.328 5.757 1.00 98.75 172 ALA A CA 1
ATOM 1359 C C . ALA A 1 172 ? -6.598 -1.097 6.268 1.00 98.75 172 ALA A C 1
ATOM 1361 O O . ALA A 1 172 ? -7.536 -1.753 5.819 1.00 98.75 172 ALA A O 1
ATOM 1362 N N . ASP A 1 173 ? -5.881 -1.533 7.301 1.00 98.75 173 ASP A N 1
ATOM 1363 C CA . ASP A 1 173 ? -6.042 -2.850 7.914 1.00 98.75 173 ASP A CA 1
ATOM 1364 C C . ASP A 1 173 ? -7.437 -3.066 8.496 1.00 98.75 173 ASP A C 1
ATOM 1366 O O . ASP A 1 173 ? -8.107 -4.066 8.210 1.00 98.75 173 ASP A O 1
ATOM 1370 N N . ASN A 1 174 ? -7.902 -2.114 9.306 1.00 98.69 174 ASN A N 1
ATOM 1371 C CA . ASN A 1 174 ? -9.195 -2.221 9.976 1.00 98.69 174 ASN A CA 1
ATOM 1372 C C . ASN A 1 174 ? -10.354 -2.103 8.975 1.00 98.69 174 ASN A C 1
ATOM 1374 O O . ASN A 1 174 ? -11.353 -2.826 9.070 1.00 98.69 174 ASN A O 1
ATOM 1378 N N . GLY A 1 175 ? -10.231 -1.194 8.004 1.00 98.50 175 GLY A N 1
ATOM 1379 C CA . GLY A 1 175 ? -11.202 -1.033 6.928 1.00 98.50 175 GLY A CA 1
ATOM 1380 C C . GLY A 1 175 ? -11.247 -2.256 6.014 1.00 98.50 175 GLY A C 1
ATOM 1381 O O . GLY A 1 175 ? -12.330 -2.781 5.747 1.00 98.50 175 GLY A O 1
ATOM 1382 N N . GLY A 1 176 ? -10.083 -2.751 5.598 1.00 98.56 176 GLY A N 1
ATOM 1383 C CA . GLY A 1 176 ? -9.926 -3.894 4.710 1.00 98.56 176 GLY A CA 1
ATOM 1384 C C . GLY A 1 176 ? -10.468 -5.181 5.313 1.00 98.56 176 GLY A C 1
ATOM 1385 O O . GLY A 1 176 ? -11.228 -5.895 4.656 1.00 98.56 176 GLY A O 1
ATOM 1386 N N . LEU A 1 177 ? -10.204 -5.430 6.601 1.00 98.50 177 LEU A N 1
ATOM 1387 C CA . LEU A 1 177 ? -10.747 -6.598 7.299 1.00 98.50 177 LEU A CA 1
ATOM 1388 C C . LEU A 1 177 ? -12.272 -6.547 7.369 1.00 98.50 177 LEU A C 1
ATOM 1390 O O . LEU A 1 177 ? -12.946 -7.541 7.095 1.00 98.50 177 LEU A O 1
ATOM 1394 N N . LYS A 1 178 ? -12.830 -5.374 7.684 1.00 98.44 178 LYS A N 1
ATOM 1395 C CA . LYS A 1 178 ? -14.280 -5.169 7.719 1.00 98.44 178 LYS A CA 1
ATOM 1396 C C . LYS A 1 178 ? -14.918 -5.393 6.347 1.00 98.44 178 LYS A C 1
ATOM 1398 O O . LYS A 1 178 ? -15.954 -6.052 6.261 1.00 98.44 178 LYS A O 1
ATOM 1403 N N . LEU A 1 179 ? -14.324 -4.848 5.283 1.00 98.38 179 LEU A N 1
ATOM 1404 C CA . LEU A 1 179 ? -14.807 -5.040 3.913 1.00 98.38 179 LEU A CA 1
ATOM 1405 C C . LEU A 1 179 ? -14.759 -6.516 3.512 1.00 98.38 179 LEU A C 1
ATOM 1407 O O . LEU A 1 179 ? -15.760 -7.048 3.030 1.00 98.38 179 LEU A O 1
ATOM 1411 N N . SER A 1 180 ? -13.635 -7.185 3.769 1.00 98.56 180 SER A N 1
ATOM 1412 C CA . SER A 1 180 ? -13.459 -8.597 3.440 1.00 98.56 180 SER A CA 1
ATOM 1413 C C . SER A 1 180 ? -14.440 -9.495 4.191 1.00 98.56 180 SER A C 1
ATOM 1415 O O . SER A 1 180 ? -15.089 -10.355 3.592 1.00 98.56 180 SER A O 1
ATOM 1417 N N . PHE A 1 181 ? -14.629 -9.257 5.490 1.00 98.38 181 PHE A N 1
ATOM 1418 C CA . PHE A 1 181 ? -15.572 -10.027 6.292 1.00 98.38 181 PHE A CA 1
ATOM 1419 C C . PHE A 1 181 ? -17.015 -9.863 5.796 1.00 98.38 181 PHE A C 1
ATOM 1421 O O . PHE A 1 181 ? -17.728 -10.853 5.636 1.00 98.38 181 PHE A O 1
ATOM 1428 N N . ASN A 1 182 ? -17.433 -8.638 5.463 1.00 98.25 182 ASN A N 1
ATOM 1429 C CA . ASN A 1 182 ? -18.752 -8.395 4.875 1.00 98.25 182 ASN A CA 1
ATOM 1430 C C . ASN A 1 182 ? -18.916 -9.095 3.511 1.00 98.25 182 ASN A C 1
ATOM 1432 O O . ASN A 1 182 ? -19.988 -9.632 3.206 1.00 98.25 182 ASN A O 1
ATOM 1436 N N . ALA A 1 183 ? -17.863 -9.112 2.689 1.00 98.25 183 ALA A N 1
ATOM 1437 C CA . ALA A 1 183 ? -17.861 -9.810 1.407 1.00 98.25 183 ALA A CA 1
ATOM 1438 C C . ALA A 1 183 ? -17.980 -11.333 1.594 1.00 98.25 183 ALA A C 1
ATOM 1440 O O . ALA A 1 183 ? -18.777 -11.971 0.905 1.00 98.25 183 ALA A O 1
ATOM 1441 N N . TYR A 1 184 ? -17.279 -11.898 2.580 1.00 98.12 184 TYR A N 1
ATOM 1442 C CA . TYR A 1 184 ? -17.403 -13.305 2.958 1.00 98.12 184 TYR A CA 1
ATOM 1443 C C . TYR A 1 184 ? -18.816 -13.648 3.447 1.00 98.12 184 TYR A C 1
ATOM 1445 O O . TYR A 1 184 ? -19.404 -14.621 2.983 1.00 98.12 184 TYR A O 1
ATOM 1453 N N . GLN A 1 185 ? -19.411 -12.833 4.324 1.00 97.81 185 GLN A N 1
ATOM 1454 C CA . GLN A 1 185 ? -20.792 -13.044 4.774 1.00 97.81 185 GLN A CA 1
ATOM 1455 C C . GLN A 1 185 ? -21.780 -13.029 3.603 1.00 97.81 185 GLN A C 1
ATOM 1457 O O . GLN A 1 185 ? -22.672 -13.868 3.525 1.00 97.81 185 GLN A O 1
ATOM 1462 N N . THR A 1 186 ? -21.593 -12.105 2.659 1.00 97.62 186 THR A N 1
ATOM 1463 C CA . THR A 1 186 ? -22.408 -12.043 1.439 1.00 97.62 186 THR A CA 1
ATOM 1464 C C . THR A 1 186 ? -22.218 -13.288 0.572 1.00 97.62 186 THR A C 1
ATOM 1466 O O . THR A 1 186 ? -23.189 -13.786 0.015 1.00 97.62 186 THR A O 1
ATOM 1469 N N . TYR A 1 187 ? -20.991 -13.802 0.460 1.00 96.62 187 TYR A N 1
ATOM 1470 C CA . TYR A 1 187 ? -20.689 -15.039 -0.261 1.00 96.62 187 TYR A CA 1
ATOM 1471 C C . TYR A 1 187 ? -21.375 -16.259 0.369 1.00 96.62 187 TYR A C 1
ATOM 1473 O O . TYR A 1 187 ? -21.943 -17.062 -0.359 1.00 96.62 187 TYR A O 1
ATOM 1481 N N . MET A 1 188 ? -21.383 -16.367 1.701 1.00 96.00 188 MET A N 1
ATOM 1482 C CA . MET A 1 188 ? -21.997 -17.495 2.418 1.00 96.00 188 MET A CA 1
ATOM 1483 C C . MET A 1 188 ? -23.532 -17.491 2.403 1.00 96.00 188 MET A C 1
ATOM 1485 O O . MET A 1 188 ? -24.143 -18.522 2.662 1.00 96.00 188 MET A O 1
ATOM 1489 N N . ASN A 1 189 ? -24.151 -16.339 2.134 1.00 93.81 189 ASN A N 1
ATOM 1490 C CA . ASN A 1 189 ? -25.607 -16.179 2.071 1.00 93.81 189 ASN A CA 1
ATOM 1491 C C . ASN A 1 189 ? -26.182 -16.353 0.650 1.00 93.81 189 ASN A C 1
ATOM 1493 O O . ASN A 1 189 ? -27.376 -16.117 0.452 1.00 93.81 189 ASN A O 1
ATOM 1497 N N . LYS A 1 190 ? -25.346 -16.693 -0.337 1.00 67.94 190 LYS A N 1
ATOM 1498 C CA . LYS A 1 190 ? -25.755 -17.034 -1.707 1.00 67.94 190 LYS A CA 1
ATOM 1499 C C . LYS A 1 190 ? -25.885 -18.541 -1.866 1.00 67.94 190 LYS A C 1
ATOM 1501 O O . LYS A 1 190 ? -26.778 -18.941 -2.642 1.00 67.94 190 LYS A O 1
#

Foldseek 3Di:
DAEAEAFQPDDDDDPDDDDPPDDPVVNVVSVVVVVVVVVVVCVPPDDDLSDDPDGLLDLAWAADLQSRYTYHRVNVCDPPQHDPPDDVVSVLQHVQLRVQLRNCLCVFPPNCQADNNSDRHNPDDPVVVVVRVVVLVVQQVVQQPAFDADPVGRVDGPHGDRSVVCSSSSRSNVRSNVRSVVVVVVVVVD

Nearest PDB structures (foldseek):
  3zuk-assembly2_B  TM=9.170E-01  e=1.909E-13  Mycobacterium tuberculosis H37Rv
  6sh2-assembly1_AAA  TM=8.472E-01  e=5.664E-14  Homo sapiens
  3dwb-assembly1_A  TM=8.737E-01  e=2.749E-13  Homo sapiens
  4cth-assembly1_A-2  TM=8.257E-01  e=4.750E-13  Homo sapiens
  4iuw-assembly1_A  TM=8.937E-01  e=3.320E-12  Lacticaseibacillus rhamnosus HN001

Solvent-accessible surface area (backbone atoms only — not comparable to full-atom values): 10720 Å² total; per-residue (Å²): 117,46,82,47,68,35,60,78,89,68,82,85,81,75,99,70,83,77,58,94,89,53,58,68,66,60,47,49,49,55,51,53,52,51,55,49,50,58,59,56,67,50,65,94,55,82,85,67,78,81,68,71,95,68,58,32,73,39,75,50,68,46,56,42,55,62,60,22,28,36,38,38,23,42,41,38,66,32,79,92,32,27,58,93,87,48,61,64,68,53,33,27,66,35,44,30,16,52,52,25,21,33,59,28,42,55,60,22,89,67,25,51,38,34,43,83,79,20,45,85,41,88,83,67,55,70,69,58,50,52,56,46,51,63,54,51,50,50,51,22,57,55,36,44,69,40,69,40,56,35,95,92,41,72,88,43,72,78,47,56,42,57,15,73,81,43,38,47,59,56,48,10,51,58,46,2,43,52,49,15,51,54,51,46,56,55,59,76,75,107

Organism: NCBI:txid542832

pLDDT: mean 95.62, std 3.9, range [67.94, 98.81]

Radius of gyration: 20.86 Å; Cα contacts (8 Å, |Δi|>4): 238; chains: 1; bounding box: 59×46×53 Å

Mean predicted aligned error: 4.17 Å